Protein AF-A0A9W9YKP3-F1 (afdb_monomer)

Radius of gyration: 29.65 Å; Cα contacts (8 Å, |Δi|>4): 161; chains: 1; bounding box: 87×52×83 Å

pLDDT: mean 79.2, std 21.28, range [29.2, 98.12]

Mean predicted aligned error: 11.83 Å

Secondary structure (DSSP, 8-state):
---------------TTSSSS-HHHHS-HHHHHHHHHHHHHHHHHHHHHHHT--BHHHHHHHHHTHHHHHHHHHHH---TTHHHHHHHHHHHHHHHHHHHHHHHHHHHHHHHHHTTSTTEE-HHHHHHHHS--TTSBHHHHEEEEEETTEEEEEE-TT---HHHHHHHHHHHHHTT-HHHHHHHHHHHHHHHHHHHTT-S-PEEHHHHHHHHHHHHHHHHHHHHHT--

Solvent-accessible surface area (backbone atoms only — not comparable to full-atom values): 13266 Å² total; per-residue (Å²): 139,87,79,83,86,85,85,77,84,78,81,82,75,82,73,84,81,76,79,87,80,50,72,67,78,72,42,55,72,69,55,42,51,54,51,50,53,52,52,54,49,52,54,48,49,53,53,19,45,71,75,30,62,34,2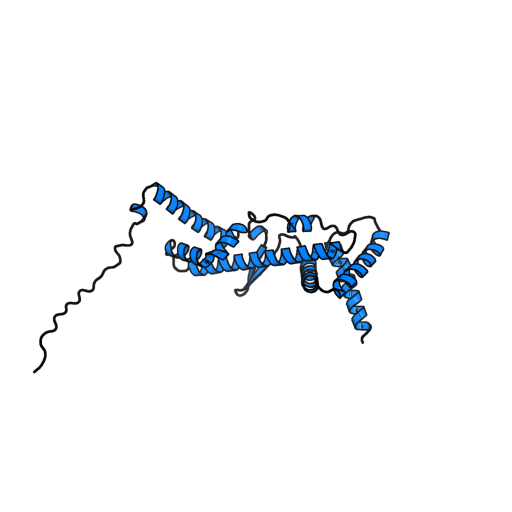9,44,47,57,49,52,54,46,63,78,38,38,71,60,55,49,53,54,48,49,72,74,46,82,59,86,69,52,62,66,50,50,53,51,35,52,52,48,52,50,52,32,53,51,48,42,53,54,51,46,53,26,51,53,45,39,54,58,58,48,70,65,28,85,60,63,48,49,66,68,61,54,50,61,66,69,51,85,50,53,82,38,35,41,53,69,39,28,46,70,50,75,56,96,91,40,78,51,63,45,65,51,63,85,70,68,52,72,66,48,50,53,50,36,48,56,49,43,79,43,64,84,39,64,68,52,52,51,52,47,34,55,51,45,44,50,55,47,52,65,53,49,76,74,47,99,68,63,40,50,54,69,53,50,46,50,55,50,49,53,51,46,54,53,49,52,54,48,55,56,63,75,76,109

Organism: NCBI:txid174260

Foldseek 3Di:
DDDDDDDDPPPPPPPPPPPPPDPLVVDDPVRNVVVVVVLVVLVVVLVCLVVQQDALQNLVVCVVCVVVSLVVCCVSDVDPPSSVVSVLSSVLLVVLSVVLVVLLLLLVLVVVLCVLAPFAPCPLSVCLSPDDRRGPGSCLQWDWDQDPNDTDIDGPSNVDDPLRSVQSVVCSVCSPPPVVSVVSNVQRNVLVVVCVVVDDHRDYVVVVSVSVVVVVVVVVVVVVVVVD

Structure (mmCIF, N/CA/C/O backbone):
data_AF-A0A9W9YKP3-F1
#
_entry.id   AF-A0A9W9YKP3-F1
#
loop_
_atom_site.group_PDB
_atom_site.id
_atom_site.type_symbol
_atom_site.label_atom_id
_atom_site.label_alt_id
_atom_site.label_comp_id
_atom_site.label_asym_id
_atom_site.label_entity_id
_atom_site.label_seq_id
_atom_site.pdbx_PDB_ins_code
_atom_site.Cartn_x
_atom_site.Cartn_y
_atom_site.Cartn_z
_atom_site.occupancy
_atom_site.B_iso_or_equiv
_atom_site.auth_seq_id
_atom_site.auth_comp_id
_atom_site.auth_asym_id
_atom_site.auth_atom_id
_atom_site.pdbx_PDB_model_num
ATOM 1 N N . MET A 1 1 ? 62.000 -39.945 -37.673 1.00 34.50 1 MET A N 1
ATOM 2 C CA . MET A 1 1 ? 61.911 -38.547 -38.143 1.00 34.50 1 MET A CA 1
ATOM 3 C C . MET A 1 1 ? 60.457 -38.254 -38.467 1.00 34.50 1 MET A C 1
ATOM 5 O O . MET A 1 1 ? 59.933 -38.943 -39.335 1.00 34.50 1 MET A O 1
ATOM 9 N N . PRO A 1 2 ? 59.781 -37.369 -37.718 1.00 34.84 2 PRO A N 1
ATOM 10 C CA . PRO A 1 2 ? 58.336 -37.208 -37.827 1.00 34.84 2 PRO A CA 1
ATOM 11 C C . PRO A 1 2 ? 57.904 -35.808 -38.321 1.00 34.84 2 PRO A C 1
ATOM 13 O O . PRO A 1 2 ? 58.664 -34.848 -38.240 1.00 34.84 2 PRO A O 1
ATOM 16 N N . LEU A 1 3 ? 56.629 -35.754 -38.727 1.00 32.81 3 LEU A N 1
ATOM 17 C CA . LEU A 1 3 ? 55.707 -34.611 -38.855 1.00 32.81 3 LEU A CA 1
ATOM 18 C C . LEU A 1 3 ? 55.738 -33.769 -40.147 1.00 32.81 3 LEU A C 1
ATOM 20 O O . LEU A 1 3 ? 56.535 -32.856 -40.332 1.00 32.81 3 LEU A O 1
ATOM 24 N N . HIS A 1 4 ? 54.752 -34.075 -41.001 1.00 39.97 4 HIS A N 1
ATOM 25 C CA . HIS A 1 4 ? 54.133 -33.160 -41.960 1.00 39.97 4 HIS A CA 1
ATOM 26 C C . HIS A 1 4 ? 53.664 -31.870 -41.274 1.00 39.97 4 HIS A C 1
ATOM 28 O O . HIS A 1 4 ? 53.170 -31.897 -40.146 1.00 39.97 4 HIS A O 1
ATOM 34 N N . GLY A 1 5 ? 53.842 -30.759 -41.989 1.00 33.41 5 GLY A N 1
ATOM 35 C CA . GLY A 1 5 ? 53.626 -29.398 -41.521 1.00 33.41 5 GLY A CA 1
ATOM 36 C C . GLY A 1 5 ? 52.191 -29.108 -41.093 1.00 33.41 5 GLY A C 1
ATOM 37 O O . GLY A 1 5 ? 51.238 -29.324 -41.840 1.00 33.41 5 GLY A O 1
ATOM 38 N N . ASN A 1 6 ? 52.082 -28.561 -39.887 1.00 34.88 6 ASN A N 1
ATOM 39 C CA . ASN A 1 6 ? 50.951 -27.762 -39.452 1.00 34.88 6 ASN A CA 1
ATOM 40 C C . ASN A 1 6 ? 51.168 -26.342 -39.977 1.00 34.88 6 ASN A C 1
ATOM 42 O O . ASN A 1 6 ? 52.095 -25.676 -39.525 1.00 34.88 6 ASN A O 1
ATOM 46 N N . ASP A 1 7 ? 50.305 -25.883 -40.877 1.00 35.53 7 ASP A N 1
ATOM 47 C CA . ASP A 1 7 ? 50.190 -24.467 -41.229 1.00 35.53 7 ASP A CA 1
ATOM 48 C C . ASP A 1 7 ? 48.719 -24.066 -41.053 1.00 35.53 7 ASP A C 1
ATOM 50 O O . ASP A 1 7 ? 47.928 -23.981 -41.988 1.00 35.53 7 ASP A O 1
ATOM 54 N N . TRP A 1 8 ? 48.323 -23.934 -39.786 1.00 30.64 8 TRP A N 1
ATOM 55 C CA . TRP A 1 8 ? 47.074 -23.293 -39.385 1.00 30.64 8 TRP A CA 1
ATOM 56 C C . TRP A 1 8 ? 47.430 -21.918 -38.828 1.00 30.64 8 TRP A C 1
ATOM 58 O O . TRP A 1 8 ? 47.588 -21.742 -37.619 1.00 30.64 8 TRP A O 1
ATOM 68 N N . CYS A 1 9 ? 47.550 -20.928 -39.711 1.00 31.78 9 CYS A N 1
ATOM 69 C CA . CYS A 1 9 ? 47.426 -19.530 -39.316 1.00 31.78 9 CYS A CA 1
ATOM 70 C C . CYS A 1 9 ? 45.981 -19.296 -38.856 1.00 31.78 9 CYS A C 1
ATOM 72 O O . CYS A 1 9 ? 45.091 -19.008 -39.653 1.00 31.78 9 CYS A O 1
ATOM 74 N N . MET A 1 10 ? 45.742 -19.456 -37.554 1.00 31.83 10 MET A N 1
ATOM 75 C CA . MET A 1 10 ? 44.556 -18.922 -36.896 1.00 31.83 10 MET A CA 1
ATOM 76 C C . MET A 1 10 ? 44.669 -17.401 -36.845 1.00 31.83 10 MET A C 1
ATOM 78 O O . MET A 1 10 ? 45.191 -16.839 -35.886 1.00 31.83 10 MET A O 1
ATOM 82 N N . ASP A 1 11 ? 44.149 -16.733 -37.870 1.00 34.69 11 ASP A N 1
ATOM 83 C CA . ASP A 1 11 ? 43.773 -15.326 -37.769 1.00 34.69 11 ASP A CA 1
ATOM 84 C C . ASP A 1 11 ? 42.347 -15.236 -37.203 1.00 34.69 11 ASP A C 1
ATOM 86 O O . ASP A 1 11 ? 41.388 -14.884 -37.881 1.00 34.69 11 ASP A O 1
ATOM 90 N N . ASN A 1 12 ? 42.190 -15.616 -35.931 1.00 36.50 12 ASN A N 1
ATOM 91 C CA . ASN A 1 12 ? 40.971 -15.345 -35.172 1.00 36.50 12 ASN A CA 1
ATOM 92 C C . ASN A 1 12 ? 41.105 -13.976 -34.510 1.00 36.50 12 ASN A C 1
ATOM 94 O O . ASN A 1 12 ? 41.294 -13.845 -33.300 1.00 36.50 12 ASN A O 1
ATOM 98 N N . ARG A 1 13 ? 40.988 -12.935 -35.333 1.00 36.47 13 ARG A N 1
ATOM 99 C CA . ARG A 1 13 ? 40.646 -11.590 -34.876 1.00 36.47 13 ARG A CA 1
ATOM 100 C C . ARG A 1 13 ? 39.239 -11.250 -35.359 1.00 36.47 13 ARG A C 1
ATOM 102 O O . ARG A 1 13 ? 39.021 -10.287 -36.088 1.00 36.47 13 ARG A O 1
ATOM 109 N N . GLU A 1 14 ? 38.264 -12.050 -34.927 1.00 36.62 14 GLU A N 1
ATOM 110 C CA . GLU A 1 14 ? 36.853 -11.677 -35.019 1.00 36.62 14 GLU A CA 1
ATOM 111 C C . GLU A 1 14 ? 36.581 -10.526 -34.052 1.00 36.62 14 GLU A C 1
ATOM 113 O O . GLU A 1 14 ? 36.281 -10.666 -32.867 1.00 36.62 14 GLU A O 1
ATOM 118 N N . ASN A 1 15 ? 36.748 -9.332 -34.601 1.00 35.03 15 ASN A N 1
ATOM 119 C CA . ASN A 1 15 ? 36.407 -8.068 -33.996 1.00 35.03 15 ASN A CA 1
ATOM 120 C C . ASN A 1 15 ? 34.870 -7.933 -33.993 1.00 35.03 15 ASN A C 1
ATOM 122 O O . ASN A 1 15 ? 34.287 -7.250 -34.833 1.00 35.03 15 ASN A O 1
ATOM 126 N N . HIS A 1 16 ? 34.181 -8.592 -33.059 1.00 35.41 16 HIS A N 1
ATOM 127 C CA . HIS A 1 16 ? 32.726 -8.467 -32.867 1.00 35.41 16 HIS A CA 1
ATOM 128 C C . HIS A 1 16 ? 32.305 -7.157 -32.174 1.00 35.41 16 HIS A C 1
ATOM 130 O O . HIS A 1 16 ? 31.285 -7.111 -31.496 1.00 35.41 16 HIS A O 1
ATOM 136 N N . ASN A 1 17 ? 33.058 -6.068 -32.349 1.00 41.31 17 ASN A N 1
ATOM 137 C CA . ASN A 1 17 ? 32.770 -4.782 -31.705 1.00 41.31 17 ASN A CA 1
ATOM 138 C C . ASN A 1 17 ? 32.248 -3.703 -32.677 1.00 41.31 17 ASN A C 1
ATOM 140 O O . ASN A 1 17 ? 32.219 -2.525 -32.338 1.00 41.31 17 ASN A O 1
ATOM 144 N N . GLY A 1 18 ? 31.851 -4.088 -33.899 1.00 36.91 18 GLY A N 1
ATOM 145 C CA . GLY A 1 18 ? 31.464 -3.154 -34.970 1.00 36.91 18 GLY A CA 1
ATOM 146 C C . GLY A 1 18 ? 29.996 -3.187 -35.415 1.00 36.91 18 GLY A C 1
ATOM 147 O O . GLY A 1 18 ? 29.648 -2.486 -36.358 1.00 36.91 18 GLY A O 1
ATOM 148 N N . ARG A 1 19 ? 29.129 -4.006 -34.798 1.00 41.44 19 ARG A N 1
ATOM 149 C CA . ARG A 1 19 ? 27.738 -4.208 -35.270 1.00 41.44 19 ARG A CA 1
ATOM 150 C C . ARG A 1 19 ? 26.650 -3.680 -34.336 1.00 41.44 19 ARG A C 1
ATOM 152 O O . ARG A 1 19 ? 25.483 -3.694 -34.705 1.00 41.44 19 ARG A O 1
ATOM 159 N N . GLU A 1 20 ? 27.026 -3.189 -33.158 1.00 44.50 20 GLU A N 1
ATOM 160 C CA . GLU A 1 20 ? 26.088 -2.653 -32.162 1.00 44.50 20 GLU A CA 1
ATOM 161 C C . GLU A 1 20 ? 25.891 -1.126 -32.284 1.00 44.50 20 GLU A C 1
ATOM 163 O O . GLU A 1 20 ? 25.245 -0.499 -31.445 1.00 44.50 20 GLU A O 1
ATOM 168 N N . SER A 1 21 ? 26.437 -0.505 -33.336 1.00 48.12 21 SER A N 1
ATOM 169 C CA . SER A 1 21 ? 26.235 0.912 -33.637 1.00 48.12 21 SER A CA 1
ATOM 170 C C . SER A 1 21 ? 25.074 1.118 -34.611 1.00 48.12 21 SER A C 1
ATOM 172 O O . SER A 1 21 ? 25.203 0.910 -35.815 1.00 48.12 21 SER A O 1
ATOM 174 N N . ASP A 1 22 ? 23.987 1.643 -34.037 1.00 60.03 22 ASP A N 1
ATOM 175 C CA . ASP A 1 22 ? 22.960 2.486 -34.660 1.00 60.03 22 ASP A CA 1
ATOM 176 C C . ASP A 1 22 ? 21.668 1.866 -35.222 1.00 60.03 22 ASP A C 1
ATOM 178 O O . ASP A 1 22 ? 21.110 2.339 -36.212 1.00 60.03 22 ASP A O 1
ATOM 182 N N . PHE A 1 23 ? 21.059 0.923 -34.493 1.00 57.59 23 PHE A N 1
ATOM 183 C CA . PHE A 1 23 ? 19.634 0.600 -34.702 1.00 57.59 23 PHE A CA 1
ATOM 184 C C . PHE A 1 23 ? 18.727 1.845 -34.654 1.00 57.59 23 PHE A C 1
ATOM 186 O O . PHE A 1 23 ? 17.715 1.890 -35.348 1.00 57.59 23 PHE A O 1
ATOM 193 N N . ARG A 1 24 ? 19.114 2.895 -33.910 1.00 60.03 24 ARG A N 1
ATOM 194 C CA . ARG A 1 24 ? 18.413 4.191 -33.911 1.00 60.03 24 ARG A CA 1
ATOM 195 C C . ARG A 1 24 ? 18.369 4.817 -35.305 1.00 60.03 24 ARG A C 1
ATOM 197 O O . ARG A 1 24 ? 17.307 5.270 -35.713 1.00 60.03 24 ARG A O 1
ATOM 204 N N . LYS A 1 25 ? 19.471 4.788 -36.062 1.00 66.88 25 LYS A N 1
ATOM 205 C CA . LYS A 1 25 ? 19.531 5.318 -37.439 1.00 66.88 25 LYS A CA 1
ATOM 206 C C . LYS A 1 25 ? 18.815 4.441 -38.470 1.00 66.88 25 LYS A C 1
ATOM 208 O O . LYS A 1 25 ? 18.555 4.918 -39.568 1.00 66.88 25 LYS A O 1
ATOM 213 N N . MET A 1 26 ? 18.489 3.190 -38.135 1.00 74.88 26 MET A N 1
ATOM 214 C CA . MET A 1 26 ? 17.715 2.291 -39.003 1.00 74.88 26 MET A CA 1
ATOM 215 C C . MET A 1 26 ? 16.194 2.450 -38.850 1.00 74.88 26 MET A C 1
ATOM 217 O O . MET A 1 26 ? 15.443 1.992 -39.710 1.00 74.88 26 MET A O 1
ATOM 221 N N . LEU A 1 27 ? 15.727 3.081 -37.768 1.00 82.31 27 LEU A N 1
ATOM 222 C CA . LEU A 1 27 ? 14.306 3.343 -37.545 1.00 82.31 27 LEU A CA 1
ATOM 223 C C . LEU A 1 27 ? 13.836 4.558 -38.353 1.00 82.31 27 LEU A C 1
ATOM 225 O O . LEU A 1 27 ? 14.550 5.552 -38.477 1.00 82.31 27 LEU A O 1
ATOM 229 N N . LYS A 1 28 ? 12.595 4.492 -38.851 1.00 91.25 28 LYS A N 1
ATOM 230 C CA . LYS A 1 28 ? 11.886 5.668 -39.380 1.00 91.25 28 LYS A CA 1
ATOM 231 C C . LYS A 1 28 ? 11.703 6.721 -38.270 1.00 91.25 28 LYS A C 1
ATOM 233 O O . LYS A 1 28 ? 11.688 6.328 -37.099 1.00 91.25 28 LYS A O 1
ATOM 238 N N . PRO A 1 29 ? 11.528 8.014 -38.604 1.00 89.62 29 PRO A N 1
ATOM 239 C CA . PRO A 1 29 ? 11.384 9.085 -37.614 1.00 89.62 29 PRO A CA 1
ATOM 240 C C . PRO A 1 29 ? 10.352 8.791 -36.518 1.00 89.62 29 PRO A C 1
ATOM 242 O O . PRO A 1 29 ? 10.644 8.968 -35.340 1.00 89.62 29 PRO A O 1
ATOM 245 N N . GLU A 1 30 ? 9.196 8.228 -36.876 1.00 89.88 30 GLU A N 1
ATOM 246 C CA . GLU A 1 30 ? 8.149 7.872 -35.911 1.00 89.88 30 GLU A CA 1
ATOM 247 C C . GLU A 1 30 ? 8.638 6.789 -34.935 1.00 89.88 30 GLU A C 1
ATOM 249 O O . GLU A 1 30 ? 8.408 6.853 -33.730 1.00 89.88 30 GLU A O 1
ATOM 254 N N . GLY A 1 31 ? 9.378 5.797 -35.438 1.00 88.50 31 GLY A N 1
ATOM 255 C CA . GLY A 1 31 ? 9.976 4.746 -34.613 1.00 88.50 31 GLY A CA 1
ATOM 256 C C . GLY A 1 31 ? 11.044 5.278 -33.654 1.00 88.50 31 GLY A C 1
ATOM 257 O O . GLY A 1 31 ? 11.167 4.782 -32.534 1.00 88.50 31 GLY A O 1
ATOM 258 N N . GLN A 1 32 ? 11.796 6.301 -34.064 1.00 88.62 32 GLN A N 1
ATOM 259 C CA . GLN A 1 32 ? 12.756 6.980 -33.192 1.00 88.62 32 GLN A CA 1
ATOM 260 C C . GLN A 1 32 ? 12.050 7.753 -32.074 1.00 88.62 32 GLN A C 1
ATOM 262 O O . GLN A 1 32 ? 12.501 7.702 -30.930 1.00 88.62 32 GLN A O 1
ATOM 267 N N . GLU A 1 33 ? 10.935 8.419 -32.383 1.00 92.00 33 GLU A N 1
ATOM 268 C CA . GLU A 1 33 ? 10.117 9.131 -31.399 1.00 92.00 33 GLU A CA 1
ATOM 269 C C . GLU A 1 33 ? 9.545 8.170 -30.348 1.00 92.00 33 GLU A C 1
ATOM 271 O O . GLU A 1 33 ? 9.731 8.386 -29.149 1.00 92.00 33 GLU A O 1
ATOM 276 N N . PHE A 1 34 ? 8.954 7.046 -30.771 1.00 90.81 34 PHE A N 1
ATOM 277 C CA . PHE A 1 34 ? 8.468 6.021 -29.840 1.00 90.81 34 PHE A CA 1
ATOM 278 C C . PHE A 1 34 ? 9.578 5.461 -28.946 1.00 90.81 34 PHE A C 1
ATOM 280 O O . PHE A 1 34 ? 9.376 5.288 -27.742 1.00 90.81 34 PHE A O 1
ATOM 287 N N . LEU A 1 35 ? 10.761 5.196 -29.510 1.00 89.62 35 LEU A N 1
ATOM 288 C CA . LEU A 1 35 ? 11.907 4.721 -28.738 1.00 89.62 35 LEU A CA 1
ATOM 289 C C . LEU A 1 35 ? 12.367 5.766 -27.712 1.00 89.62 35 LEU A C 1
ATOM 291 O O . LEU A 1 35 ? 12.670 5.414 -26.573 1.00 89.62 35 LEU A O 1
ATOM 295 N N . MET A 1 36 ? 12.398 7.044 -28.094 1.00 91.06 36 MET A N 1
ATOM 296 C CA . MET A 1 36 ? 12.754 8.140 -27.194 1.00 91.06 36 MET A CA 1
ATOM 297 C C . MET A 1 36 ? 11.755 8.255 -26.039 1.00 91.06 36 MET A C 1
ATOM 299 O O . MET A 1 36 ? 12.169 8.298 -24.882 1.00 91.06 36 MET A O 1
ATOM 303 N N . LEU A 1 37 ? 10.452 8.206 -26.333 1.00 93.25 37 LEU A N 1
ATOM 304 C CA . LEU A 1 37 ? 9.396 8.210 -25.319 1.00 93.25 37 LEU A CA 1
ATOM 305 C C . LEU A 1 37 ? 9.518 7.021 -24.359 1.00 93.25 37 LEU A C 1
ATOM 307 O O . LEU A 1 37 ? 9.372 7.193 -23.147 1.00 93.25 37 LEU A O 1
ATOM 311 N N . ALA A 1 38 ? 9.821 5.827 -24.872 1.00 90.81 38 ALA A N 1
ATOM 312 C CA . ALA A 1 38 ? 10.020 4.637 -24.049 1.00 90.81 38 ALA A CA 1
ATOM 313 C C . ALA A 1 38 ? 11.223 4.787 -23.102 1.00 90.81 38 ALA A C 1
ATOM 315 O O . ALA A 1 38 ? 11.102 4.502 -21.909 1.00 90.81 38 ALA A O 1
ATOM 316 N N . ILE A 1 39 ? 12.358 5.288 -23.606 1.00 90.06 39 ILE A N 1
ATOM 317 C CA . ILE A 1 39 ? 13.559 5.549 -22.797 1.00 90.06 39 ILE A CA 1
ATOM 318 C C . ILE A 1 39 ? 13.252 6.581 -21.707 1.00 90.06 39 ILE A C 1
ATOM 320 O O . ILE A 1 39 ? 13.460 6.300 -20.527 1.00 90.06 39 ILE A O 1
ATOM 324 N N . SER A 1 40 ? 12.678 7.732 -22.068 1.00 92.44 40 SER A N 1
ATOM 325 C CA . SER A 1 40 ? 12.341 8.782 -21.099 1.00 92.44 40 SER A CA 1
ATOM 326 C C . SER A 1 40 ? 11.320 8.317 -20.056 1.00 92.44 40 SER A C 1
ATOM 328 O O . SER A 1 40 ? 11.388 8.734 -18.899 1.00 92.44 40 SER A O 1
ATOM 330 N N . SER A 1 41 ? 10.400 7.421 -20.428 1.00 93.12 41 SER A N 1
ATOM 331 C CA . SER A 1 41 ? 9.442 6.814 -19.495 1.00 93.12 41 SER A CA 1
ATOM 332 C C . SER A 1 41 ? 10.128 5.896 -18.482 1.00 93.12 41 SER A C 1
ATOM 334 O O . SER A 1 41 ? 9.794 5.930 -17.297 1.00 93.12 41 SER A O 1
ATOM 336 N N . LEU A 1 42 ? 11.117 5.106 -18.911 1.00 91.75 42 LEU A N 1
ATOM 337 C CA . LEU A 1 42 ? 11.904 4.250 -18.018 1.00 91.75 42 LEU A CA 1
ATOM 338 C C . LEU A 1 42 ? 12.778 5.072 -17.062 1.00 91.75 42 LEU A C 1
ATOM 340 O O . LEU A 1 42 ? 12.817 4.784 -15.867 1.00 91.75 42 LEU A O 1
ATOM 344 N N . GLU A 1 43 ? 13.412 6.136 -17.552 1.00 91.69 43 GLU A N 1
ATOM 345 C CA . GLU A 1 43 ? 14.182 7.075 -16.723 1.00 91.69 43 GLU A CA 1
ATOM 346 C C . GLU A 1 43 ? 13.288 7.835 -15.730 1.00 91.69 43 GLU A C 1
ATOM 348 O O . GLU A 1 43 ? 13.676 8.108 -14.592 1.00 91.69 43 GLU A O 1
ATOM 353 N N . ALA A 1 44 ? 12.067 8.199 -16.131 1.00 94.25 44 ALA A N 1
ATOM 354 C CA . ALA A 1 44 ? 11.084 8.783 -15.222 1.00 94.25 44 ALA A CA 1
ATOM 355 C C . ALA A 1 44 ? 10.655 7.781 -14.140 1.00 94.25 44 ALA A C 1
ATOM 357 O O . ALA A 1 44 ? 10.579 8.150 -12.965 1.00 94.25 44 ALA A O 1
ATOM 358 N N . ALA A 1 45 ? 10.443 6.514 -14.509 1.00 94.69 45 ALA A N 1
ATOM 359 C CA . ALA A 1 45 ? 10.123 5.451 -13.564 1.00 94.69 45 ALA A CA 1
ATOM 360 C C . ALA A 1 45 ? 11.254 5.247 -12.541 1.00 94.69 45 ALA A C 1
ATOM 362 O O . ALA A 1 45 ? 10.979 5.250 -11.341 1.00 94.69 45 ALA A O 1
ATOM 363 N N . GLU A 1 46 ? 12.516 5.173 -12.975 1.00 94.12 46 GLU A N 1
ATOM 364 C CA . GLU A 1 46 ? 13.684 5.119 -12.081 1.00 94.12 46 GLU A CA 1
ATOM 365 C C . GLU A 1 46 ? 13.698 6.297 -11.097 1.00 94.12 46 GLU A C 1
ATOM 367 O O . GLU A 1 46 ? 13.767 6.097 -9.880 1.00 94.12 46 GLU A O 1
ATOM 372 N N . ARG A 1 47 ? 13.574 7.533 -11.601 1.00 95.25 47 ARG A N 1
ATOM 373 C CA . ARG A 1 47 ? 13.547 8.734 -10.751 1.00 95.25 47 ARG A CA 1
ATOM 374 C C . ARG A 1 47 ? 12.410 8.685 -9.731 1.00 95.25 47 ARG A C 1
ATOM 376 O O . ARG A 1 47 ? 12.627 9.039 -8.572 1.00 95.25 47 ARG A O 1
ATOM 383 N N . SER A 1 48 ? 11.234 8.211 -10.144 1.00 97.31 48 SER A N 1
ATOM 384 C CA . SER A 1 48 ? 10.054 8.081 -9.281 1.00 97.31 48 SER A CA 1
ATOM 385 C C . SER A 1 48 ? 10.200 6.990 -8.208 1.00 97.31 48 SER A C 1
ATOM 387 O O . SER A 1 48 ? 9.717 7.143 -7.085 1.00 97.31 48 SER A O 1
ATOM 389 N N . LEU A 1 49 ? 10.909 5.896 -8.515 1.00 96.62 49 LEU A N 1
ATOM 390 C CA . LEU A 1 49 ? 11.261 4.862 -7.539 1.00 96.62 49 LEU A CA 1
ATOM 391 C C . LEU A 1 49 ? 12.236 5.413 -6.497 1.00 96.62 49 LEU A C 1
ATOM 393 O O . LEU A 1 49 ? 12.079 5.151 -5.302 1.00 96.62 49 LEU A O 1
ATOM 397 N N 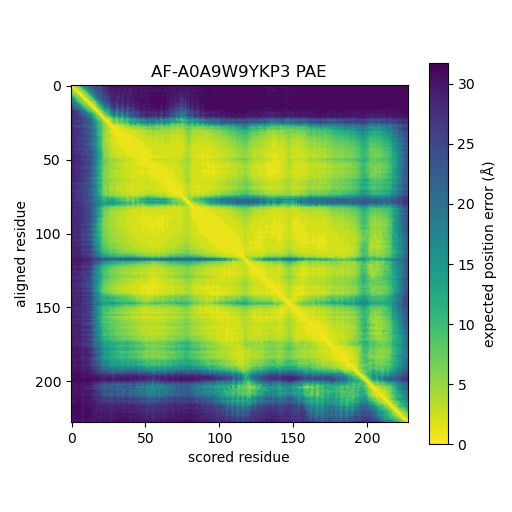. ASN A 1 50 ? 13.215 6.204 -6.941 1.00 94.56 50 ASN A N 1
ATOM 398 C CA . ASN A 1 50 ? 14.224 6.797 -6.073 1.00 94.56 50 ASN A CA 1
ATOM 399 C C . ASN A 1 50 ? 13.606 7.758 -5.044 1.00 94.56 50 ASN A C 1
ATOM 401 O O . ASN A 1 50 ? 13.781 7.588 -3.838 1.00 94.56 50 ASN A O 1
ATOM 405 N N . ASN A 1 51 ? 12.817 8.731 -5.503 1.00 94.56 51 ASN A N 1
ATOM 406 C CA . ASN A 1 51 ? 12.233 9.765 -4.641 1.00 94.56 51 ASN A CA 1
ATOM 407 C C . ASN A 1 51 ? 10.876 9.371 -4.006 1.00 94.56 51 ASN A C 1
ATOM 409 O O . ASN A 1 51 ? 10.288 10.167 -3.273 1.00 94.56 51 ASN A O 1
ATOM 413 N N . GLY A 1 52 ? 10.358 8.172 -4.299 1.00 95.12 52 GLY A N 1
ATOM 414 C CA . GLY A 1 52 ? 9.075 7.677 -3.791 1.00 95.12 52 GLY A CA 1
ATOM 415 C C . GLY A 1 52 ? 7.835 8.316 -4.429 1.00 95.12 52 GLY A C 1
ATOM 416 O O . GLY A 1 52 ? 6.726 8.090 -3.944 1.00 95.12 52 GLY A O 1
ATOM 417 N N . THR A 1 53 ? 7.985 9.097 -5.506 1.00 97.50 53 THR A N 1
ATOM 418 C CA . THR A 1 53 ? 6.866 9.689 -6.261 1.00 97.50 53 THR A CA 1
ATOM 419 C C . THR A 1 53 ? 6.270 8.734 -7.288 1.00 97.50 53 THR A C 1
ATOM 421 O O . THR A 1 53 ? 5.537 9.173 -8.167 1.00 97.50 53 THR A O 1
ATOM 424 N N . ILE A 1 54 ? 6.605 7.447 -7.251 1.00 97.75 54 ILE A N 1
ATOM 425 C CA . ILE A 1 54 ? 5.921 6.469 -8.089 1.00 97.75 54 ILE A CA 1
ATOM 426 C C . ILE A 1 54 ? 4.465 6.325 -7.632 1.00 97.75 54 ILE A C 1
ATOM 428 O O . ILE A 1 54 ? 4.185 6.250 -6.433 1.00 97.75 54 ILE A O 1
ATOM 432 N N . GLU A 1 55 ? 3.539 6.290 -8.585 1.00 98.00 55 GLU A N 1
ATOM 433 C CA . GLU A 1 55 ? 2.128 6.030 -8.307 1.00 98.00 55 GLU A CA 1
ATOM 434 C C . GLU A 1 55 ? 1.911 4.581 -7.854 1.00 98.00 55 GLU A C 1
ATOM 436 O O . GLU A 1 55 ? 2.570 3.652 -8.331 1.00 98.00 55 GLU A O 1
ATOM 441 N N . TYR A 1 56 ? 0.933 4.371 -6.974 1.00 97.62 56 TYR A N 1
ATOM 442 C CA . TYR A 1 56 ? 0.547 3.054 -6.468 1.00 97.62 56 TYR A CA 1
ATOM 443 C C . TYR A 1 56 ? 0.304 2.035 -7.591 1.00 97.62 56 TYR A C 1
ATOM 445 O O . TYR A 1 56 ? 0.818 0.915 -7.540 1.00 97.62 56 TYR A O 1
ATOM 453 N N . GLN A 1 57 ? -0.467 2.416 -8.615 1.00 97.38 57 GLN A N 1
ATOM 454 C CA . GLN A 1 57 ? -0.802 1.518 -9.719 1.00 97.38 57 GLN A CA 1
ATOM 455 C C . GLN A 1 57 ? 0.422 1.197 -10.580 1.00 97.38 57 GLN A C 1
ATOM 457 O O . GLN A 1 57 ? 0.610 0.048 -10.986 1.00 97.38 57 GLN A O 1
ATOM 462 N N . MET A 1 58 ? 1.275 2.193 -10.821 1.00 97.06 58 MET A N 1
ATOM 463 C CA . MET A 1 58 ? 2.502 2.003 -11.588 1.00 97.06 58 MET A CA 1
ATOM 464 C C . MET A 1 58 ? 3.470 1.070 -10.855 1.00 97.06 58 MET A C 1
ATOM 466 O O . MET A 1 58 ? 4.052 0.177 -11.467 1.00 97.06 58 MET A O 1
ATOM 470 N N . LEU A 1 59 ? 3.590 1.197 -9.530 1.00 97.94 59 LEU A N 1
ATOM 471 C CA . LEU A 1 59 ? 4.422 0.297 -8.737 1.00 97.94 59 LEU A CA 1
ATOM 472 C C . LEU A 1 59 ? 3.922 -1.155 -8.779 1.00 97.94 59 LEU A C 1
ATOM 474 O O . LEU A 1 59 ? 4.740 -2.071 -8.833 1.00 97.94 59 LEU A O 1
ATOM 478 N N . ILE A 1 60 ? 2.603 -1.385 -8.782 1.00 97.69 60 ILE A N 1
ATOM 479 C CA . ILE A 1 60 ? 2.043 -2.733 -8.975 1.00 97.69 60 ILE A CA 1
ATOM 480 C C . ILE A 1 60 ? 2.494 -3.305 -10.321 1.00 97.69 60 ILE A C 1
ATOM 482 O O . ILE A 1 60 ? 3.004 -4.423 -10.359 1.00 97.69 60 ILE A O 1
ATOM 486 N N . LEU A 1 61 ? 2.369 -2.528 -11.400 1.00 96.75 61 LEU A N 1
ATOM 487 C CA . LEU A 1 61 ? 2.782 -2.958 -12.735 1.00 96.75 61 LEU A CA 1
ATOM 488 C C . LEU A 1 61 ? 4.281 -3.291 -12.791 1.00 96.75 61 LEU A C 1
ATOM 490 O O . LEU A 1 61 ? 4.656 -4.333 -13.327 1.00 96.75 61 LEU A O 1
ATOM 494 N N . LEU A 1 62 ? 5.133 -2.434 -12.216 1.00 96.50 62 LEU A N 1
ATOM 495 C CA . LEU A 1 62 ? 6.581 -2.658 -12.183 1.00 96.50 62 LEU A CA 1
ATOM 496 C C . LEU A 1 62 ? 6.969 -3.863 -11.328 1.00 96.50 62 LEU A C 1
ATOM 498 O O . LEU A 1 62 ? 7.870 -4.602 -11.706 1.00 96.50 62 LEU A O 1
ATOM 502 N N . ARG A 1 63 ? 6.296 -4.092 -10.198 1.00 97.00 63 ARG A N 1
ATOM 503 C CA . ARG A 1 63 ? 6.496 -5.291 -9.374 1.00 97.00 63 ARG A CA 1
ATOM 504 C C . ARG A 1 63 ? 6.172 -6.553 -10.173 1.00 97.00 63 ARG A C 1
ATOM 506 O O . ARG A 1 63 ? 6.981 -7.479 -10.204 1.00 97.00 63 ARG A O 1
ATOM 513 N N . ASP A 1 64 ? 5.011 -6.566 -10.824 1.00 97.12 64 ASP A N 1
ATOM 514 C CA . ASP A 1 64 ? 4.492 -7.735 -11.542 1.00 97.12 64 ASP A CA 1
ATOM 515 C C . ASP A 1 64 ? 5.299 -8.040 -12.814 1.00 97.12 64 ASP A C 1
ATOM 517 O O . ASP A 1 64 ? 5.323 -9.177 -13.277 1.00 97.12 64 ASP A O 1
ATOM 521 N N . ARG A 1 65 ? 5.997 -7.038 -13.363 1.00 95.75 65 ARG A N 1
ATOM 522 C CA . ARG A 1 65 ? 6.884 -7.169 -14.531 1.00 95.75 65 ARG A CA 1
ATOM 523 C C . ARG A 1 65 ? 8.338 -6.819 -14.217 1.00 95.75 65 ARG A C 1
ATOM 525 O O . ARG A 1 65 ? 9.052 -6.316 -15.084 1.00 95.75 65 ARG A O 1
ATOM 532 N N . SER A 1 66 ? 8.773 -7.072 -12.986 1.00 95.25 66 SER A N 1
ATOM 533 C CA . SER A 1 66 ? 10.074 -6.613 -12.486 1.00 95.25 66 SER A CA 1
ATOM 534 C C . SER A 1 66 ? 11.251 -7.140 -13.304 1.00 95.25 66 SER A C 1
ATOM 536 O O . SER A 1 66 ? 12.144 -6.367 -13.637 1.00 95.25 66 SER A O 1
ATOM 538 N N . GLU A 1 67 ? 11.231 -8.412 -13.702 1.00 94.69 67 GLU A N 1
ATOM 539 C CA . GLU A 1 67 ? 12.284 -9.011 -14.533 1.00 94.69 67 GLU A CA 1
ATOM 540 C C . GLU A 1 67 ? 12.439 -8.288 -15.877 1.00 94.69 67 GLU A C 1
ATOM 542 O O . GLU A 1 67 ? 13.544 -7.900 -16.252 1.00 94.69 67 GLU A O 1
ATOM 547 N N . ILE A 1 68 ? 11.319 -8.033 -16.562 1.00 94.06 68 ILE A N 1
ATOM 548 C CA . ILE A 1 68 ? 11.297 -7.342 -17.857 1.00 94.06 68 ILE A CA 1
ATOM 549 C C . ILE A 1 68 ? 11.742 -5.887 -17.690 1.00 94.06 68 ILE A C 1
ATOM 551 O O . ILE A 1 68 ? 12.569 -5.403 -18.458 1.00 94.06 68 ILE A O 1
ATOM 555 N N . PHE A 1 69 ? 11.219 -5.190 -16.678 1.00 93.94 69 PHE A N 1
ATOM 556 C CA . PHE A 1 69 ? 11.587 -3.806 -16.385 1.00 93.94 69 PHE A CA 1
ATOM 557 C C . PHE A 1 69 ? 13.095 -3.656 -16.148 1.00 93.94 69 PHE A C 1
ATOM 559 O O . PHE A 1 69 ? 13.729 -2.777 -16.729 1.00 93.94 69 PHE A O 1
ATOM 566 N N . LEU A 1 70 ? 13.679 -4.542 -15.337 1.00 93.62 70 LEU A N 1
ATOM 567 C CA . LEU A 1 70 ? 15.102 -4.514 -15.013 1.00 93.62 70 LEU A CA 1
ATOM 568 C C . LEU A 1 70 ? 15.975 -4.863 -16.224 1.00 93.62 70 LEU A C 1
ATOM 570 O O . LEU A 1 70 ? 16.975 -4.186 -16.447 1.00 93.62 70 LEU A O 1
ATOM 574 N N . ALA A 1 71 ? 15.584 -5.860 -17.023 1.00 92.06 71 ALA A N 1
ATOM 575 C CA . ALA A 1 71 ? 16.306 -6.231 -18.240 1.00 92.06 71 ALA A CA 1
ATOM 576 C C . ALA A 1 71 ? 16.306 -5.096 -19.279 1.00 92.06 71 ALA A C 1
ATOM 578 O O . ALA A 1 71 ? 17.343 -4.791 -19.866 1.00 92.06 71 ALA A O 1
ATOM 579 N N . LEU A 1 72 ? 15.165 -4.425 -19.475 1.00 90.25 72 LEU A N 1
ATOM 580 C CA . LEU A 1 72 ? 15.072 -3.261 -20.364 1.00 90.25 72 LEU A CA 1
ATOM 581 C C . LEU A 1 72 ? 15.943 -2.104 -19.872 1.00 90.25 72 LEU A C 1
ATOM 583 O O . LEU A 1 72 ? 16.640 -1.470 -20.665 1.00 90.25 72 LEU A O 1
ATOM 587 N N . PHE A 1 73 ? 15.930 -1.842 -18.564 1.00 90.00 73 PHE A N 1
ATOM 588 C CA . PHE A 1 73 ? 16.756 -0.791 -17.983 1.00 90.00 73 PHE A CA 1
ATOM 589 C C . PHE A 1 73 ? 18.254 -1.089 -18.145 1.00 90.00 73 PHE A C 1
ATOM 591 O O . PHE A 1 73 ? 19.020 -0.182 -18.450 1.00 90.00 73 PHE A O 1
ATOM 598 N N . GLU A 1 74 ? 18.670 -2.351 -18.014 1.00 89.56 74 GLU A N 1
ATOM 599 C CA . GLU A 1 74 ? 20.064 -2.780 -18.211 1.00 89.56 74 GLU A CA 1
ATOM 600 C C . GLU A 1 74 ? 20.524 -2.614 -19.663 1.00 89.56 74 GLU A C 1
ATOM 602 O O . GLU A 1 74 ? 21.646 -2.180 -19.918 1.00 89.56 74 GLU A O 1
ATOM 607 N N . GLN A 1 75 ? 19.643 -2.892 -20.626 1.00 85.19 75 GLN A N 1
ATOM 608 C CA . GLN A 1 75 ? 19.943 -2.696 -22.046 1.00 85.19 75 GLN A CA 1
ATOM 609 C C . GLN A 1 75 ? 20.100 -1.218 -22.419 1.00 85.19 75 GLN A C 1
ATOM 611 O O . GLN A 1 75 ? 20.939 -0.871 -23.252 1.00 85.19 75 GLN A O 1
ATOM 616 N N . ILE A 1 76 ? 19.289 -0.344 -21.820 1.00 82.12 76 ILE A N 1
ATOM 617 C CA . ILE A 1 76 ? 19.308 1.096 -22.107 1.00 82.12 76 ILE A CA 1
ATOM 618 C C . ILE A 1 76 ? 20.439 1.793 -21.347 1.00 82.12 76 ILE A C 1
ATOM 620 O O . ILE A 1 76 ? 21.075 2.702 -21.883 1.00 82.12 76 ILE A O 1
ATOM 624 N N . ASN A 1 77 ? 20.710 1.363 -20.117 1.00 78.75 77 ASN A N 1
ATOM 625 C CA . ASN A 1 77 ? 21.647 2.011 -19.219 1.00 78.75 77 ASN A CA 1
ATOM 626 C C . ASN A 1 77 ? 22.887 1.137 -18.999 1.00 78.75 77 ASN A C 1
ATOM 628 O O . ASN A 1 77 ? 22.910 0.252 -18.147 1.00 78.75 77 ASN A O 1
ATOM 632 N N . LYS A 1 78 ? 23.951 1.418 -19.761 1.00 72.00 78 LYS A N 1
ATOM 633 C CA . LYS A 1 78 ? 25.221 0.670 -19.701 1.00 72.00 78 LYS A CA 1
ATOM 634 C C . LYS A 1 78 ? 26.090 1.027 -18.478 1.00 72.00 78 LYS A C 1
ATOM 636 O O . LYS A 1 78 ? 27.218 0.546 -18.360 1.00 72.00 78 LYS A O 1
ATOM 641 N N . GLU A 1 79 ? 25.611 1.882 -17.571 1.00 76.06 79 GLU A N 1
ATOM 642 C CA . GLU A 1 79 ? 26.357 2.275 -16.374 1.00 76.06 79 GLU A CA 1
ATOM 643 C C . GLU A 1 79 ? 26.400 1.155 -15.322 1.00 76.06 79 GLU A C 1
ATOM 645 O O . GLU A 1 79 ? 25.384 0.714 -14.773 1.00 76.06 79 GLU A O 1
ATOM 650 N N . LYS A 1 80 ? 27.620 0.724 -14.984 1.00 68.12 80 LYS A N 1
ATOM 651 C CA . LYS A 1 80 ? 27.859 -0.280 -13.942 1.00 68.12 80 LYS A CA 1
ATOM 652 C C . LYS A 1 80 ? 27.359 0.225 -12.583 1.00 68.12 80 LYS A C 1
ATOM 654 O O . LYS A 1 80 ? 27.699 1.322 -12.158 1.00 68.12 80 LYS A O 1
ATOM 659 N N . GLY A 1 81 ? 26.596 -0.610 -11.875 1.00 74.19 81 GLY A N 1
ATOM 660 C CA . GLY A 1 81 ? 26.126 -0.340 -10.508 1.00 74.19 81 GLY A CA 1
ATOM 661 C C . GLY A 1 81 ? 24.707 0.231 -10.397 1.00 74.19 81 GLY A C 1
ATOM 662 O O . GLY A 1 81 ? 24.118 0.138 -9.320 1.00 74.19 81 GLY A O 1
ATOM 663 N N . LYS A 1 82 ? 24.103 0.714 -11.493 1.00 84.62 82 LYS A N 1
ATOM 664 C CA . LYS A 1 82 ? 22.713 1.209 -11.471 1.00 84.62 82 LYS A CA 1
ATOM 665 C C . LYS A 1 82 ? 21.676 0.103 -11.273 1.00 84.62 82 LYS A C 1
ATOM 667 O O . LYS A 1 82 ? 20.717 0.295 -10.534 1.00 84.62 82 LYS A O 1
ATOM 672 N N . ILE A 1 83 ? 21.885 -1.082 -11.852 1.00 90.31 83 ILE A N 1
ATOM 673 C CA . ILE A 1 83 ? 20.929 -2.198 -11.741 1.00 90.31 83 ILE A CA 1
ATOM 674 C C . ILE A 1 83 ? 20.767 -2.721 -10.304 1.00 90.31 83 ILE A C 1
ATOM 676 O O . ILE A 1 83 ? 19.624 -2.845 -9.858 1.00 90.31 83 ILE A O 1
ATOM 680 N N . PRO A 1 84 ? 21.841 -3.007 -9.538 1.00 91.75 84 PRO A N 1
ATOM 681 C CA . PRO A 1 84 ? 21.702 -3.370 -8.127 1.00 91.75 84 PRO A CA 1
ATOM 682 C C . PRO A 1 84 ? 20.954 -2.315 -7.301 1.00 91.75 84 PRO A C 1
ATOM 684 O O . PRO A 1 84 ? 20.079 -2.669 -6.511 1.00 91.75 84 PRO A O 1
ATOM 687 N N . LEU A 1 85 ? 21.242 -1.028 -7.527 1.00 91.50 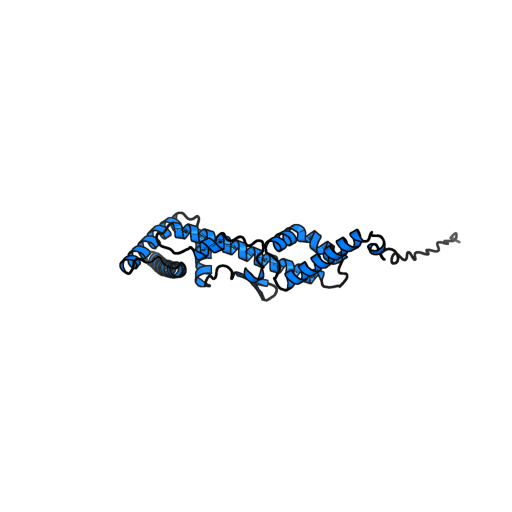85 LEU A N 1
ATOM 688 C CA . LEU A 1 85 ? 20.556 0.072 -6.847 1.00 91.50 85 LEU A CA 1
ATOM 689 C C . LEU A 1 85 ? 19.066 0.122 -7.211 1.00 91.50 85 LEU A C 1
ATOM 691 O O . LEU A 1 85 ? 18.217 0.202 -6.326 1.00 91.50 85 LEU A O 1
ATOM 695 N N . LEU A 1 86 ? 18.729 0.010 -8.497 1.00 93.50 86 LEU A N 1
ATOM 696 C CA . LEU A 1 86 ? 17.345 -0.003 -8.970 1.00 93.50 86 LEU A CA 1
ATOM 697 C C . LEU A 1 86 ? 16.556 -1.189 -8.399 1.00 93.50 86 LEU A C 1
ATOM 699 O O . LEU A 1 86 ? 15.414 -1.020 -7.972 1.00 93.50 86 LEU A O 1
ATOM 703 N N . LYS A 1 87 ? 17.174 -2.376 -8.322 1.00 94.56 87 LYS A N 1
ATOM 704 C CA . LYS A 1 87 ? 16.593 -3.555 -7.654 1.00 94.56 87 LYS A CA 1
ATOM 705 C C . LYS A 1 87 ? 16.287 -3.269 -6.185 1.00 94.56 87 LYS A C 1
ATOM 707 O O . LYS A 1 87 ? 15.200 -3.599 -5.712 1.00 94.56 87 LYS A O 1
ATOM 712 N N . GLN A 1 88 ? 17.219 -2.638 -5.470 1.00 93.81 88 GLN A N 1
ATOM 713 C CA . GLN A 1 88 ? 17.028 -2.264 -4.070 1.00 93.81 88 GLN A CA 1
ATOM 714 C C . GLN A 1 88 ? 15.887 -1.252 -3.903 1.00 93.81 88 GLN A C 1
ATOM 716 O O . GLN A 1 88 ? 15.032 -1.448 -3.038 1.00 93.81 88 GLN A O 1
ATOM 721 N N . LEU A 1 89 ? 15.840 -0.214 -4.744 1.00 95.19 89 LEU A N 1
ATOM 722 C CA . LEU A 1 89 ? 14.771 0.786 -4.736 1.00 95.19 89 LEU A CA 1
ATOM 723 C C . LEU A 1 89 ? 13.408 0.143 -5.011 1.00 95.19 89 LEU A C 1
ATOM 725 O O . LEU A 1 89 ? 12.472 0.347 -4.243 1.00 95.19 89 LEU A O 1
ATOM 729 N N . LEU A 1 90 ? 13.296 -0.687 -6.051 1.00 96.50 90 LEU A N 1
ATOM 730 C CA . LEU A 1 90 ? 12.055 -1.397 -6.364 1.00 96.50 90 LEU A CA 1
ATOM 731 C C . LEU A 1 90 ? 11.605 -2.279 -5.192 1.00 96.50 90 LEU A C 1
ATOM 733 O O . LEU A 1 90 ? 10.441 -2.232 -4.798 1.00 96.50 90 LEU A O 1
ATOM 737 N N . ASN A 1 91 ? 12.526 -3.031 -4.585 1.00 96.06 91 ASN A N 1
ATOM 738 C CA . ASN A 1 91 ? 12.224 -3.857 -3.419 1.00 96.06 91 ASN A CA 1
ATOM 739 C C . ASN A 1 91 ? 11.750 -3.019 -2.218 1.00 96.06 91 ASN A C 1
ATOM 741 O O . ASN A 1 91 ? 10.766 -3.374 -1.570 1.00 96.06 91 ASN A O 1
ATOM 745 N N . GLN A 1 92 ? 12.396 -1.882 -1.947 1.00 96.44 92 GLN A N 1
ATOM 746 C CA . GLN A 1 92 ? 11.974 -0.959 -0.893 1.00 96.44 92 GLN A CA 1
ATOM 747 C C . GLN A 1 92 ? 10.540 -0.471 -1.117 1.00 96.44 92 GLN A C 1
ATOM 749 O O . GLN A 1 92 ? 9.713 -0.566 -0.208 1.00 96.44 92 GLN A O 1
ATOM 754 N N . ARG A 1 93 ? 10.219 -0.026 -2.336 1.00 97.44 93 ARG A N 1
ATOM 755 C CA . ARG A 1 93 ? 8.868 0.429 -2.687 1.00 97.44 93 ARG A CA 1
ATOM 756 C C . ARG A 1 93 ? 7.846 -0.707 -2.578 1.00 97.44 93 ARG A C 1
ATOM 758 O O . ARG A 1 93 ? 6.746 -0.499 -2.072 1.00 97.44 93 ARG A O 1
ATOM 765 N N . CYS A 1 94 ? 8.208 -1.933 -2.951 1.00 97.19 94 CYS A N 1
ATOM 766 C CA . CYS A 1 94 ? 7.358 -3.113 -2.762 1.00 97.19 94 CYS A CA 1
ATOM 767 C C . CYS A 1 94 ? 7.068 -3.420 -1.282 1.00 97.19 94 CYS A C 1
ATOM 769 O O . CYS A 1 94 ? 5.938 -3.786 -0.949 1.00 97.19 94 CYS A O 1
ATOM 771 N N . ILE A 1 95 ? 8.049 -3.251 -0.388 1.00 97.88 95 ILE A N 1
ATOM 772 C CA . ILE A 1 95 ? 7.859 -3.413 1.063 1.00 97.88 95 ILE A CA 1
ATOM 773 C C . ILE A 1 95 ? 6.894 -2.351 1.605 1.00 97.88 95 ILE A C 1
ATOM 775 O O . ILE A 1 95 ? 5.982 -2.681 2.364 1.00 97.88 95 ILE A O 1
ATOM 779 N N . GLU A 1 96 ? 7.047 -1.093 1.187 1.00 98.06 96 GLU A N 1
ATOM 780 C CA . GLU A 1 96 ? 6.126 -0.007 1.545 1.00 98.06 96 GLU A CA 1
ATOM 781 C C . GLU A 1 96 ? 4.699 -0.292 1.061 1.00 98.06 96 GLU A C 1
ATOM 783 O O . GLU A 1 96 ? 3.748 -0.222 1.840 1.00 98.06 96 GLU A O 1
ATOM 788 N N . LEU A 1 97 ? 4.548 -0.704 -0.200 1.00 97.75 97 LEU A N 1
ATOM 789 C CA . LEU A 1 97 ? 3.266 -1.088 -0.788 1.00 97.75 97 LEU A CA 1
ATOM 790 C C . LEU A 1 97 ? 2.589 -2.222 -0.004 1.00 97.75 97 LEU A C 1
ATOM 792 O O . LEU A 1 97 ? 1.382 -2.178 0.244 1.00 97.75 97 LEU A O 1
ATOM 796 N N . ALA A 1 98 ? 3.354 -3.242 0.388 1.00 97.94 98 ALA A N 1
ATOM 797 C CA . ALA A 1 98 ? 2.848 -4.351 1.190 1.00 97.94 98 ALA A CA 1
ATOM 798 C C . ALA A 1 98 ? 2.415 -3.892 2.591 1.00 97.94 98 ALA A C 1
ATOM 800 O O . ALA A 1 98 ? 1.364 -4.315 3.078 1.00 97.94 98 ALA A O 1
ATOM 801 N N . ALA A 1 99 ? 3.184 -3.002 3.225 1.00 97.94 99 ALA A N 1
ATOM 802 C CA . ALA A 1 99 ? 2.841 -2.431 4.523 1.00 97.94 99 ALA A CA 1
ATOM 803 C C . ALA A 1 99 ? 1.541 -1.618 4.465 1.00 97.94 99 ALA A C 1
ATOM 805 O O . ALA A 1 99 ? 0.675 -1.808 5.319 1.00 97.94 99 ALA A O 1
ATOM 806 N N . PHE A 1 100 ? 1.365 -0.790 3.430 1.00 98.12 100 PHE A N 1
ATOM 807 C CA . PHE A 1 100 ? 0.129 -0.040 3.203 1.00 98.12 100 PHE A CA 1
ATOM 808 C C . PHE A 1 100 ? -1.089 -0.954 3.067 1.00 98.12 100 PHE A C 1
ATOM 810 O O . PHE A 1 100 ? -2.076 -0.769 3.779 1.00 98.12 100 PHE A O 1
ATOM 817 N N . LYS A 1 101 ? -1.013 -1.959 2.181 1.00 97.75 101 LYS A N 1
ATOM 818 C CA . LYS A 1 101 ? -2.102 -2.928 1.965 1.00 97.75 101 LYS A CA 1
ATOM 819 C C . LYS A 1 101 ? -2.483 -3.618 3.271 1.00 97.75 101 LYS A C 1
ATOM 821 O O . LYS A 1 101 ? -3.648 -3.622 3.653 1.00 97.75 101 LYS A O 1
ATOM 826 N N . LYS A 1 102 ? -1.479 -4.093 4.011 1.00 97.88 102 LYS A N 1
ATOM 827 C CA . LYS A 1 102 ? -1.684 -4.752 5.300 1.00 97.88 102 LYS A CA 1
ATOM 828 C C . LYS A 1 102 ? -2.325 -3.825 6.333 1.00 97.88 102 LYS A C 1
ATOM 830 O O . LYS A 1 102 ? -3.202 -4.269 7.062 1.00 97.88 102 LYS A O 1
ATOM 835 N N . GLU A 1 103 ? -1.900 -2.564 6.443 1.00 97.94 103 GLU A N 1
ATOM 836 C CA . GLU A 1 103 ? -2.536 -1.622 7.375 1.00 97.94 103 GLU A CA 1
ATOM 837 C C . GLU A 1 103 ? -3.979 -1.312 6.961 1.00 97.94 103 GLU A C 1
ATOM 839 O O . GLU A 1 103 ? -4.865 -1.342 7.812 1.00 97.94 103 GLU A O 1
ATOM 844 N N . ARG A 1 104 ? -4.246 -1.132 5.662 1.00 97.75 104 ARG A N 1
ATOM 845 C CA . ARG A 1 104 ? -5.603 -0.945 5.130 1.00 97.75 104 ARG A CA 1
ATOM 846 C C . ARG A 1 104 ? -6.531 -2.111 5.478 1.00 97.75 104 ARG A C 1
ATOM 848 O O . ARG A 1 104 ? -7.649 -1.871 5.932 1.00 97.75 104 ARG A O 1
ATOM 855 N N . ASP A 1 105 ? -6.069 -3.350 5.339 1.00 97.75 105 ASP A N 1
ATOM 856 C CA . ASP A 1 105 ? -6.860 -4.542 5.681 1.00 97.75 105 ASP A CA 1
ATOM 857 C C . ASP A 1 105 ? -7.166 -4.615 7.184 1.00 97.75 105 ASP A C 1
ATOM 859 O O . ASP A 1 105 ? -8.286 -4.935 7.601 1.00 97.75 105 ASP A O 1
ATOM 863 N N . LYS A 1 106 ? -6.186 -4.260 8.023 1.00 96.19 106 LYS A N 1
ATOM 864 C CA . LYS A 1 106 ? -6.372 -4.193 9.477 1.00 96.19 106 LYS A CA 1
ATOM 865 C C . LYS A 1 106 ? -7.361 -3.101 9.878 1.00 96.19 106 LYS A C 1
ATOM 867 O O . LYS A 1 106 ? -8.221 -3.354 10.716 1.00 96.19 106 LYS A O 1
ATOM 872 N N . VAL A 1 107 ? -7.276 -1.915 9.270 1.00 95.94 107 VAL A N 1
ATOM 873 C CA . VAL A 1 107 ? -8.222 -0.812 9.504 1.00 95.94 107 VAL A CA 1
ATOM 874 C C . VAL A 1 107 ? -9.630 -1.207 9.063 1.00 95.94 107 VAL A C 1
ATOM 876 O O . VAL A 1 107 ? -10.579 -0.998 9.813 1.00 95.94 107 VAL A O 1
ATOM 879 N N . SER A 1 108 ? -9.774 -1.857 7.906 1.00 96.38 108 SER A N 1
ATOM 880 C CA . SER A 1 108 ? -11.057 -2.403 7.444 1.00 96.38 108 SER A CA 1
ATOM 881 C C . SER A 1 108 ? -11.649 -3.398 8.452 1.00 96.38 108 SER A C 1
ATOM 883 O O . SER A 1 108 ? -12.820 -3.319 8.830 1.00 96.38 108 SER A O 1
ATOM 885 N N . THR A 1 109 ? -10.808 -4.291 8.979 1.00 94.19 109 THR A N 1
ATOM 886 C CA . THR A 1 109 ? -11.199 -5.245 10.024 1.00 94.19 109 THR A CA 1
ATOM 887 C C . THR A 1 109 ? -11.624 -4.542 11.312 1.00 94.19 109 THR A C 1
ATOM 889 O O . THR A 1 109 ? -12.631 -4.914 11.914 1.00 94.19 109 THR A O 1
ATOM 892 N N . PHE A 1 110 ? -10.895 -3.507 11.725 1.00 91.81 110 PHE A N 1
ATOM 893 C CA . PHE A 1 110 ? -11.243 -2.697 12.886 1.00 91.81 110 PHE A CA 1
ATOM 894 C C . PHE A 1 110 ? -12.591 -1.989 12.713 1.00 91.81 110 PHE A C 1
ATOM 896 O O . PHE A 1 110 ? -13.431 -2.077 13.603 1.00 91.81 110 PHE A O 1
ATOM 903 N N . ILE A 1 111 ? -12.849 -1.378 11.552 1.00 92.06 111 ILE A N 1
ATOM 904 C CA . ILE A 1 111 ? -14.145 -0.758 11.234 1.00 92.06 111 ILE A CA 1
ATOM 905 C C . ILE A 1 111 ? -15.275 -1.786 11.369 1.00 92.06 111 ILE A C 1
ATOM 907 O O . ILE A 1 111 ? -16.283 -1.519 12.027 1.00 92.06 111 ILE A O 1
ATOM 911 N N . ARG A 1 112 ? -15.088 -2.997 10.826 1.00 91.69 112 ARG A N 1
ATOM 912 C CA . ARG A 1 112 ? -16.048 -4.101 10.977 1.00 91.69 112 ARG A CA 1
ATOM 913 C C . ARG A 1 112 ? -16.269 -4.470 12.446 1.00 91.69 112 ARG A C 1
ATOM 915 O O . ARG A 1 112 ? -17.413 -4.654 12.849 1.00 91.69 112 ARG A O 1
ATOM 922 N N . MET A 1 113 ? -15.218 -4.551 13.258 1.00 88.06 113 MET A N 1
ATOM 923 C CA . MET A 1 113 ? -15.343 -4.824 14.698 1.00 88.06 113 MET A CA 1
ATOM 924 C C . MET A 1 113 ? -16.086 -3.702 15.435 1.00 88.06 113 MET A C 1
ATOM 926 O O . MET A 1 113 ? -16.962 -3.974 16.254 1.00 88.06 113 MET A O 1
ATOM 930 N N . CYS A 1 114 ? -15.793 -2.440 15.126 1.00 86.38 114 CYS A N 1
ATOM 931 C CA . CYS A 1 114 ? -16.485 -1.297 15.714 1.00 86.38 114 CYS A CA 1
ATOM 932 C C . CYS A 1 114 ? -17.953 -1.208 15.288 1.00 86.38 114 CYS A C 1
ATOM 934 O O . CYS A 1 114 ? -18.764 -0.740 16.074 1.00 86.38 114 CYS A O 1
ATOM 936 N N . SER A 1 115 ? -18.333 -1.719 14.114 1.00 86.88 115 SER A N 1
ATOM 937 C CA . SER A 1 115 ? -19.746 -1.775 13.706 1.00 86.88 115 SER A CA 1
ATOM 938 C C . SER A 1 115 ? -20.626 -2.633 14.634 1.00 86.88 115 SER A C 1
ATOM 940 O O . SER A 1 115 ? -21.842 -2.454 14.669 1.00 86.88 115 SER A O 1
ATOM 942 N N . LEU A 1 116 ? -20.020 -3.526 15.430 1.00 85.75 116 LEU A N 1
ATOM 943 C CA . LEU A 1 116 ? -20.715 -4.349 16.429 1.00 85.75 116 LEU A CA 1
ATOM 944 C C . LEU A 1 116 ? -21.109 -3.561 17.693 1.00 85.75 116 LEU A C 1
ATOM 946 O O . LEU A 1 116 ? -21.928 -4.031 18.484 1.00 85.75 116 LEU A O 1
ATOM 950 N N . ILE A 1 117 ? -20.532 -2.374 17.901 1.00 82.56 117 ILE A N 1
ATOM 951 C CA . ILE A 1 117 ? -20.765 -1.522 19.071 1.00 82.56 117 ILE A CA 1
ATOM 952 C C . ILE A 1 117 ? -21.364 -0.183 18.617 1.00 82.56 117 ILE A C 1
ATOM 954 O O . ILE A 1 117 ? -20.880 0.466 17.693 1.00 82.56 117 ILE A O 1
ATOM 958 N N . LYS A 1 118 ? -22.479 0.237 19.224 1.00 68.25 118 LYS A N 1
ATOM 959 C CA . LYS A 1 118 ? -23.191 1.458 18.796 1.00 68.25 118 LYS A CA 1
ATOM 960 C C . LYS A 1 118 ? -22.391 2.715 19.183 1.00 68.25 118 LYS A C 1
ATOM 962 O O . LYS A 1 118 ? -21.947 2.780 20.317 1.00 68.25 118 LYS A O 1
ATOM 967 N N . LYS A 1 119 ? -22.351 3.752 18.325 1.00 74.06 119 LYS A N 1
ATOM 968 C CA . LYS A 1 119 ? -21.810 5.120 18.589 1.00 74.06 119 LYS A CA 1
ATOM 969 C C . LYS A 1 119 ? -20.285 5.344 18.463 1.00 74.06 119 LYS A C 1
ATOM 971 O O . LYS A 1 119 ? -19.728 6.162 19.197 1.00 74.06 119 LYS A O 1
ATOM 976 N N . VAL A 1 120 ? -19.605 4.679 17.529 1.00 79.00 120 VAL A N 1
ATOM 977 C CA . VAL A 1 120 ? -18.213 5.027 17.170 1.00 79.00 120 VAL A CA 1
ATOM 978 C C . VAL A 1 120 ? -18.201 5.866 15.894 1.00 79.00 120 VAL A C 1
ATOM 980 O O . VAL A 1 120 ? -18.750 5.435 14.882 1.00 79.00 120 VAL A O 1
ATOM 983 N N . ASN A 1 121 ? -17.562 7.038 15.921 1.00 83.00 121 ASN A N 1
ATOM 984 C CA . ASN A 1 121 ? -17.333 7.842 14.724 1.00 83.00 121 ASN A CA 1
ATOM 985 C C . ASN A 1 121 ? -16.163 7.236 13.936 1.00 83.00 121 ASN A C 1
ATOM 987 O O . ASN A 1 121 ? -15.009 7.287 14.368 1.00 83.00 121 ASN A O 1
ATOM 991 N N . LEU A 1 122 ? -16.485 6.650 12.783 1.00 87.69 122 LEU A N 1
ATOM 992 C CA . LEU A 1 122 ? -15.542 5.979 11.887 1.00 87.69 122 LEU A CA 1
ATOM 993 C C . LEU A 1 122 ? -15.502 6.626 10.499 1.00 87.69 122 LEU A C 1
ATOM 995 O O . LEU A 1 122 ? -14.923 6.036 9.585 1.00 87.69 122 LEU A O 1
ATOM 999 N N . ASP A 1 123 ? -16.118 7.793 10.311 1.00 89.12 123 ASP A N 1
ATOM 1000 C CA . ASP A 1 123 ? -16.373 8.353 8.980 1.00 89.12 123 ASP A CA 1
ATOM 1001 C C . ASP A 1 123 ? -15.070 8.605 8.215 1.00 89.12 123 ASP A C 1
ATOM 1003 O O . ASP A 1 123 ? -14.921 8.204 7.057 1.00 89.12 123 ASP A O 1
ATOM 1007 N N . GLU A 1 124 ? -14.074 9.193 8.885 1.00 90.12 124 GLU A N 1
ATOM 1008 C CA . GLU A 1 124 ? -12.773 9.462 8.273 1.00 90.12 124 GLU A CA 1
ATOM 1009 C C . GLU A 1 124 ? -12.046 8.170 7.873 1.00 90.12 124 GLU A C 1
ATOM 1011 O O . GLU A 1 124 ? -11.574 8.055 6.737 1.00 90.12 124 GLU A O 1
ATOM 1016 N N . LEU A 1 125 ? -11.976 7.185 8.777 1.00 91.81 125 LEU A N 1
ATOM 1017 C CA . LEU A 1 125 ? -11.315 5.904 8.513 1.00 91.81 125 LEU A CA 1
ATOM 1018 C C . LEU A 1 125 ? -12.032 5.122 7.407 1.00 91.81 125 LEU A C 1
ATOM 1020 O O . LEU A 1 125 ? -11.378 4.549 6.534 1.00 91.81 125 LEU A O 1
ATOM 1024 N N . SER A 1 126 ? -13.363 5.141 7.399 1.00 93.56 126 SER A N 1
ATOM 1025 C CA . SER A 1 126 ? -14.189 4.483 6.382 1.00 93.56 126 SER A CA 1
ATOM 1026 C C . SER A 1 126 ? -13.973 5.103 5.003 1.00 93.56 126 SER A C 1
ATOM 1028 O O . SER A 1 126 ? -13.724 4.385 4.028 1.00 93.56 126 SER A O 1
ATOM 1030 N N . ARG A 1 127 ? -13.954 6.440 4.919 1.00 95.56 127 ARG A N 1
ATOM 1031 C CA . AR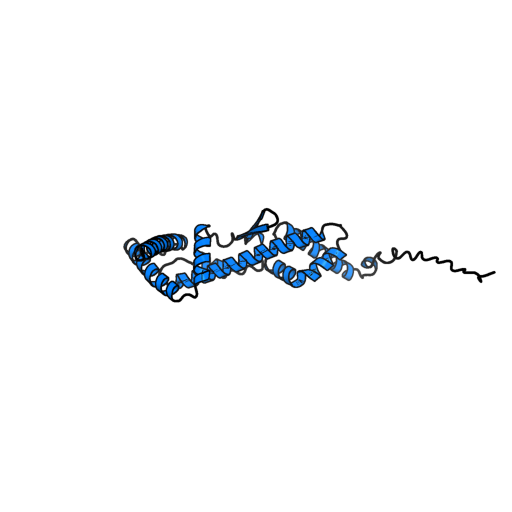G A 1 127 ? -13.623 7.168 3.687 1.00 95.56 127 ARG A CA 1
ATOM 1032 C C . ARG A 1 127 ? -12.212 6.837 3.202 1.00 95.56 127 ARG A C 1
ATOM 1034 O O . ARG A 1 127 ? -12.030 6.514 2.033 1.00 95.56 127 ARG A O 1
ATOM 1041 N N . LYS A 1 128 ? -11.202 6.863 4.079 1.00 95.81 128 LYS A N 1
ATOM 1042 C CA . LYS A 1 128 ? -9.812 6.533 3.706 1.00 95.81 128 LYS A CA 1
ATOM 1043 C C . LYS A 1 128 ? -9.670 5.089 3.211 1.00 95.81 128 LYS A C 1
ATOM 1045 O O . LYS A 1 128 ? -8.970 4.831 2.231 1.00 95.81 128 LYS A O 1
ATOM 1050 N N . THR A 1 129 ? -10.360 4.144 3.843 1.00 95.94 129 THR A N 1
ATOM 1051 C CA . THR A 1 129 ? -10.292 2.718 3.482 1.00 95.94 129 THR A CA 1
ATOM 1052 C C . THR A 1 129 ? -10.892 2.446 2.098 1.00 95.94 129 THR A C 1
ATOM 1054 O O . THR A 1 129 ? -10.363 1.619 1.359 1.00 95.94 129 THR A O 1
ATOM 1057 N N . THR A 1 130 ? -11.936 3.186 1.715 1.00 95.44 130 THR A N 1
ATOM 1058 C CA . THR A 1 130 ? -12.624 3.073 0.412 1.00 95.44 130 THR A CA 1
ATOM 1059 C C . THR A 1 130 ? -12.050 3.989 -0.674 1.00 95.44 130 THR A C 1
ATOM 1061 O O . THR A 1 130 ? -12.386 3.840 -1.847 1.00 95.44 130 THR A O 1
ATOM 1064 N N . THR A 1 131 ? -11.152 4.912 -0.315 1.00 96.44 131 THR A N 1
ATOM 1065 C CA . THR A 1 131 ? -10.517 5.838 -1.261 1.00 96.44 131 THR A CA 1
ATOM 1066 C C . THR A 1 131 ? -9.706 5.067 -2.307 1.00 96.44 131 THR A C 1
ATOM 1068 O O . THR A 1 131 ? -8.841 4.246 -1.962 1.00 96.44 131 THR A O 1
ATOM 1071 N N . ASN A 1 132 ? -9.952 5.365 -3.587 1.00 96.88 132 ASN A N 1
ATOM 1072 C CA . ASN A 1 132 ? -9.124 4.884 -4.687 1.00 96.88 132 ASN A CA 1
ATOM 1073 C C . ASN A 1 132 ? -7.737 5.540 -4.612 1.00 96.88 132 ASN A C 1
ATOM 1075 O O . ASN A 1 132 ? -7.616 6.758 -4.700 1.00 96.88 132 ASN A O 1
ATOM 1079 N N . VAL A 1 133 ? -6.699 4.720 -4.456 1.00 96.94 133 VAL A N 1
ATOM 1080 C CA . VAL A 1 133 ? -5.308 5.174 -4.304 1.00 96.94 133 VAL A CA 1
ATOM 1081 C C . VAL A 1 133 ? -4.464 4.932 -5.547 1.00 96.94 133 VAL A C 1
ATOM 1083 O O . VAL A 1 133 ? -3.266 5.171 -5.496 1.00 96.94 133 VAL A O 1
ATOM 1086 N N . SER A 1 134 ? -5.044 4.463 -6.657 1.00 97.19 134 SER A N 1
ATOM 1087 C CA . SER A 1 134 ? -4.286 4.063 -7.851 1.00 97.19 134 SER A CA 1
ATOM 1088 C C . SER A 1 134 ? -3.332 5.145 -8.365 1.00 97.19 134 SER A C 1
ATOM 1090 O O . SER A 1 134 ? -2.216 4.810 -8.749 1.00 97.19 134 SER A O 1
ATOM 1092 N N . GLN A 1 135 ? -3.746 6.413 -8.309 1.00 97.06 135 GLN A N 1
ATOM 1093 C CA . GLN A 1 135 ? -2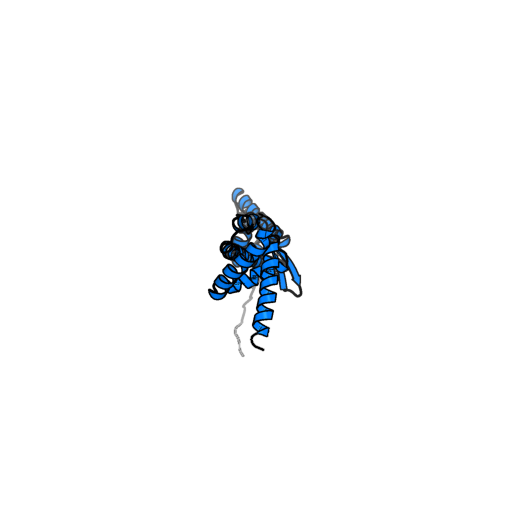.960 7.576 -8.748 1.00 97.06 135 GLN A CA 1
ATOM 1094 C C . GLN A 1 135 ? -2.223 8.287 -7.600 1.00 97.06 135 GLN A C 1
ATOM 1096 O O . GLN A 1 135 ? -1.595 9.320 -7.807 1.00 97.06 135 GLN A O 1
ATOM 1101 N N . MET A 1 136 ? -2.306 7.774 -6.369 1.00 97.75 136 MET A N 1
ATOM 1102 C CA . MET A 1 136 ? -1.583 8.358 -5.239 1.00 97.75 136 MET A CA 1
ATOM 1103 C C . MET A 1 136 ? -0.123 7.920 -5.246 1.00 97.75 136 MET A C 1
ATOM 1105 O O . MET A 1 136 ? 0.203 6.786 -5.607 1.00 97.75 136 MET A O 1
ATOM 1109 N N . LEU A 1 137 ? 0.753 8.816 -4.799 1.00 97.81 137 LEU A N 1
ATOM 1110 C CA . LEU A 1 137 ? 2.183 8.558 -4.717 1.00 97.81 137 LEU A CA 1
ATOM 1111 C C . LEU A 1 137 ? 2.487 7.701 -3.490 1.00 97.81 137 LEU A C 1
ATOM 1113 O O . LEU A 1 137 ? 1.935 7.922 -2.411 1.00 97.81 137 LEU A O 1
ATOM 1117 N N . ILE A 1 138 ? 3.416 6.755 -3.620 1.00 97.88 138 ILE A N 1
ATOM 1118 C CA . ILE A 1 138 ? 3.782 5.861 -2.513 1.00 97.88 138 ILE A CA 1
ATOM 1119 C C . ILE A 1 138 ? 4.265 6.637 -1.284 1.00 97.88 138 ILE A C 1
ATOM 1121 O O . ILE A 1 138 ? 3.845 6.311 -0.175 1.00 97.88 138 ILE A O 1
ATOM 1125 N N . LYS A 1 139 ? 5.054 7.702 -1.474 1.00 95.88 139 LYS A N 1
ATOM 1126 C CA . LYS A 1 139 ? 5.535 8.566 -0.381 1.00 95.88 139 LYS A CA 1
ATOM 1127 C C . LYS A 1 139 ? 4.421 9.230 0.445 1.00 95.88 139 LYS A C 1
ATOM 1129 O O . LYS A 1 139 ? 4.652 9.566 1.604 1.00 95.88 139 LYS A O 1
ATOM 1134 N N . ASP A 1 140 ? 3.236 9.419 -0.140 1.00 96.31 140 ASP A N 1
ATOM 1135 C CA . ASP A 1 140 ? 2.081 10.027 0.534 1.00 96.31 140 ASP A CA 1
ATOM 1136 C C . ASP A 1 140 ? 1.275 8.971 1.312 1.00 96.31 140 ASP A C 1
ATOM 1138 O O . ASP A 1 140 ? 0.499 9.294 2.211 1.00 96.31 140 ASP A O 1
ATOM 1142 N N . LEU A 1 141 ? 1.476 7.688 0.990 1.00 97.25 141 LEU A N 1
ATOM 1143 C CA . LEU A 1 141 ? 0.854 6.563 1.680 1.00 97.25 141 LEU A CA 1
ATOM 1144 C C . LEU A 1 141 ? 1.732 6.056 2.832 1.00 97.25 141 LEU A C 1
ATOM 1146 O O . LEU A 1 141 ? 1.235 5.779 3.930 1.00 97.25 141 LEU A O 1
ATOM 1150 N N . VAL A 1 142 ? 3.034 5.919 2.572 1.00 97.19 142 VAL A N 1
ATOM 1151 C CA . VAL A 1 142 ? 4.016 5.262 3.440 1.00 97.19 142 VAL A CA 1
ATOM 1152 C C . VAL A 1 142 ? 5.352 5.985 3.362 1.00 97.19 142 VAL A C 1
ATOM 1154 O O . VAL A 1 142 ? 5.843 6.298 2.282 1.00 97.19 142 VAL A O 1
ATOM 1157 N N . GLN A 1 143 ? 5.976 6.182 4.515 1.00 93.25 143 GLN A N 1
ATOM 1158 C CA . GLN A 1 143 ? 7.377 6.575 4.614 1.00 93.25 143 GLN A CA 1
ATOM 1159 C C . GLN A 1 143 ? 8.198 5.384 5.092 1.00 93.25 143 GLN A C 1
ATOM 1161 O O . GLN A 1 143 ? 7.702 4.552 5.847 1.00 93.25 143 GLN A O 1
ATOM 1166 N N . SER A 1 144 ? 9.458 5.285 4.686 1.00 93.38 144 SER A N 1
ATOM 1167 C CA . SER A 1 144 ? 10.349 4.259 5.216 1.00 93.38 144 SER A CA 1
ATOM 1168 C C . SER A 1 144 ? 11.707 4.821 5.581 1.00 93.38 144 SER A C 1
ATOM 1170 O O . SER A 1 144 ? 12.216 5.754 4.960 1.00 93.38 144 SER A O 1
ATOM 1172 N N . THR A 1 145 ? 12.302 4.208 6.597 1.00 91.31 145 THR A N 1
ATOM 1173 C CA . THR A 1 145 ? 13.720 4.350 6.906 1.00 91.31 145 THR A CA 1
ATOM 1174 C C . THR A 1 145 ? 14.422 3.030 6.618 1.00 91.31 145 THR A C 1
ATOM 1176 O O . THR A 1 145 ? 13.822 1.954 6.690 1.00 91.31 145 THR A O 1
ATOM 1179 N N . VAL A 1 146 ? 15.701 3.104 6.254 1.00 87.94 146 VAL A N 1
ATOM 1180 C CA . VAL A 1 146 ? 16.543 1.921 6.072 1.00 87.94 146 VAL A CA 1
ATOM 1181 C C . VAL A 1 146 ? 17.488 1.841 7.259 1.00 87.94 146 VAL A C 1
ATOM 1183 O O . VAL A 1 146 ? 18.310 2.731 7.462 1.00 87.94 146 VAL A O 1
ATOM 1186 N N . HIS A 1 147 ? 17.369 0.777 8.047 1.00 86.81 147 HIS A N 1
ATOM 1187 C CA . HIS A 1 147 ? 18.228 0.525 9.198 1.00 86.81 147 HIS A CA 1
ATOM 1188 C C . HIS A 1 147 ? 18.875 -0.850 9.052 1.00 86.81 147 HIS A C 1
ATOM 1190 O O . HIS A 1 147 ? 18.174 -1.849 8.898 1.00 86.81 147 HIS A O 1
ATOM 1196 N N . CYS A 1 148 ? 20.211 -0.901 9.048 1.00 86.00 148 CYS A N 1
ATOM 1197 C CA . CYS A 1 148 ? 20.986 -2.136 8.854 1.00 86.00 148 CYS A CA 1
ATOM 1198 C C . CYS A 1 148 ? 20.530 -2.959 7.629 1.00 86.00 148 CYS A C 1
ATOM 1200 O O . CYS A 1 148 ? 20.365 -4.173 7.707 1.00 86.00 148 CYS A O 1
ATOM 1202 N N . GLY A 1 149 ? 20.259 -2.288 6.503 1.00 83.88 149 GLY A N 1
ATOM 1203 C CA . GLY A 1 149 ? 19.792 -2.930 5.266 1.00 83.88 149 GLY A CA 1
ATOM 1204 C C . GLY A 1 149 ? 18.326 -3.383 5.281 1.00 83.88 149 GLY A C 1
ATOM 1205 O O . GLY A 1 149 ? 17.825 -3.861 4.266 1.00 83.88 149 GLY A O 1
ATOM 1206 N N . LYS A 1 150 ? 17.608 -3.204 6.394 1.00 91.06 150 LYS A N 1
ATOM 1207 C CA . LYS A 1 150 ? 16.185 -3.519 6.514 1.00 91.06 150 LYS A CA 1
ATOM 1208 C C . LYS A 1 150 ? 15.337 -2.269 6.308 1.00 91.06 150 LYS A C 1
ATOM 1210 O O . LYS A 1 150 ? 15.576 -1.235 6.926 1.00 91.06 150 LYS A O 1
ATOM 1215 N N . VAL A 1 151 ? 14.315 -2.391 5.468 1.00 94.19 151 VAL A N 1
ATOM 1216 C CA . VAL A 1 151 ? 13.308 -1.346 5.252 1.00 94.19 151 VAL A CA 1
ATOM 1217 C C . VAL A 1 151 ? 12.287 -1.400 6.386 1.00 94.19 151 VAL A C 1
ATOM 1219 O O . VAL A 1 151 ? 11.685 -2.447 6.635 1.00 94.19 151 VAL A O 1
ATOM 1222 N N . LEU A 1 152 ? 12.095 -0.274 7.070 1.00 94.81 152 LEU A N 1
ATOM 1223 C CA . LEU A 1 152 ? 11.135 -0.096 8.156 1.00 94.81 152 LEU A CA 1
ATOM 1224 C C . LEU A 1 152 ? 10.022 0.856 7.690 1.00 94.81 152 LEU A C 1
ATOM 1226 O O . LEU A 1 152 ? 10.182 2.074 7.786 1.00 94.81 152 LEU A O 1
ATOM 1230 N N . PRO A 1 153 ? 8.920 0.329 7.125 1.00 96.38 153 PRO A N 1
ATOM 1231 C CA . PRO A 1 153 ? 7.829 1.153 6.624 1.00 96.38 153 PRO A CA 1
ATOM 1232 C C . PRO A 1 153 ? 6.912 1.640 7.755 1.00 96.38 153 PRO A C 1
ATOM 1234 O O . PRO A 1 153 ? 6.536 0.879 8.648 1.00 96.38 153 PRO A O 1
ATOM 1237 N N . VAL A 1 154 ? 6.486 2.896 7.657 1.00 95.12 154 VAL A N 1
ATOM 1238 C CA . VAL A 1 154 ? 5.499 3.557 8.510 1.00 95.12 154 VAL A CA 1
ATOM 1239 C C . VAL A 1 154 ? 4.408 4.128 7.612 1.00 95.12 154 VAL A C 1
ATOM 1241 O O . VAL A 1 154 ? 4.631 5.043 6.821 1.00 95.12 154 VAL A O 1
ATOM 1244 N N . VAL A 1 155 ? 3.213 3.552 7.704 1.00 97.06 155 VAL A N 1
ATOM 1245 C CA . VAL A 1 155 ? 2.050 3.998 6.931 1.00 97.06 155 VAL A CA 1
ATOM 1246 C C . VAL A 1 155 ? 1.473 5.259 7.574 1.00 97.06 155 VAL A C 1
ATOM 1248 O O . VAL A 1 155 ? 1.086 5.236 8.739 1.00 97.06 155 VAL A O 1
ATOM 1251 N N . ASN A 1 156 ? 1.403 6.363 6.838 1.00 93.75 156 ASN A N 1
ATOM 1252 C CA . ASN A 1 156 ? 0.915 7.642 7.372 1.00 93.75 156 ASN A CA 1
ATOM 1253 C C . ASN A 1 156 ? -0.508 7.960 6.909 1.00 93.75 156 ASN A C 1
ATOM 1255 O O . ASN A 1 156 ? -1.205 8.745 7.545 1.00 93.75 156 ASN A O 1
ATOM 1259 N N . PHE A 1 157 ? -0.958 7.305 5.837 1.00 96.88 157 PHE A N 1
ATOM 1260 C CA . PHE A 1 157 ? -2.230 7.573 5.172 1.00 96.88 157 PHE A CA 1
ATOM 1261 C C . PHE A 1 157 ? -3.437 7.623 6.122 1.00 96.88 157 PHE A C 1
ATOM 1263 O O . PHE A 1 157 ? -4.282 8.515 6.021 1.00 96.88 157 PHE A O 1
ATOM 1270 N N . PHE A 1 158 ? -3.519 6.688 7.072 1.00 95.00 158 PHE A N 1
ATOM 1271 C CA . PHE A 1 158 ? -4.653 6.605 7.992 1.00 95.00 158 PHE A CA 1
ATOM 1272 C C . PHE A 1 158 ? -4.600 7.629 9.130 1.00 95.00 158 PHE A C 1
ATOM 1274 O O . PHE A 1 158 ? -5.652 7.944 9.678 1.00 95.00 158 PHE A O 1
ATOM 1281 N N . GLY A 1 159 ? -3.434 8.216 9.421 1.00 92.62 159 GLY A N 1
ATOM 1282 C CA . GLY A 1 159 ? -3.265 9.170 10.523 1.00 92.62 159 GLY A CA 1
ATOM 1283 C C . GLY A 1 159 ? -3.414 8.542 11.913 1.00 92.62 159 GLY A C 1
ATOM 1284 O O . GLY A 1 159 ? -3.807 9.229 12.844 1.00 92.62 159 GLY A O 1
ATOM 1285 N N . LEU A 1 160 ? -3.146 7.238 12.041 1.00 90.62 160 LEU A N 1
ATOM 1286 C CA . LEU A 1 160 ? -3.278 6.500 13.298 1.00 90.62 160 LEU A CA 1
ATOM 1287 C C . LEU A 1 160 ? -2.097 6.771 14.235 1.00 90.62 160 LEU A C 1
ATOM 1289 O O . LEU A 1 160 ? -0.942 6.712 13.797 1.00 90.62 160 LEU A O 1
ATOM 1293 N N . SER A 1 161 ? -2.384 6.946 15.526 1.00 89.75 161 SER A N 1
ATOM 1294 C CA . SER A 1 161 ? -1.374 6.894 16.588 1.00 89.75 161 SER A CA 1
ATOM 1295 C C . SER A 1 161 ? -0.684 5.523 16.665 1.00 89.75 161 SER A C 1
ATOM 1297 O O . SER A 1 161 ? -1.195 4.506 16.180 1.00 89.75 161 SER A O 1
ATOM 1299 N N . THR A 1 162 ? 0.494 5.468 17.291 1.00 87.81 162 THR A N 1
ATOM 1300 C CA . THR A 1 162 ? 1.225 4.205 17.501 1.00 87.81 162 THR A CA 1
ATOM 1301 C C . THR A 1 162 ? 0.396 3.229 18.337 1.00 87.81 162 THR A C 1
ATOM 1303 O O . THR A 1 162 ? 0.313 2.042 18.016 1.00 87.81 162 THR A O 1
ATOM 1306 N N . GLU A 1 163 ? -0.282 3.737 19.363 1.00 84.88 163 GLU A N 1
ATOM 1307 C CA . GLU A 1 163 ? -1.174 2.994 20.246 1.00 84.88 163 GLU A CA 1
ATOM 1308 C C . GLU A 1 163 ? -2.354 2.404 19.463 1.00 84.88 163 GLU A C 1
ATOM 1310 O O . GLU A 1 163 ? -2.628 1.202 19.567 1.00 84.88 163 GLU A O 1
ATOM 1315 N N . ALA A 1 164 ? -3.003 3.209 18.612 1.00 86.38 164 ALA A N 1
ATOM 1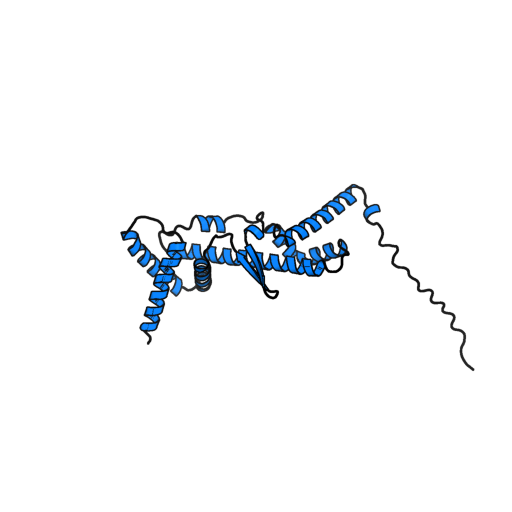316 C CA . ALA A 1 164 ? -4.081 2.739 17.748 1.00 86.38 164 ALA A CA 1
ATOM 1317 C C . ALA A 1 164 ? -3.595 1.655 16.779 1.00 86.38 164 ALA A C 1
ATOM 1319 O O . ALA A 1 164 ? -4.260 0.631 16.627 1.00 86.38 164 ALA A O 1
ATOM 1320 N N . LYS A 1 165 ? -2.413 1.811 16.170 1.00 90.50 165 LYS A N 1
ATOM 1321 C CA . LYS A 1 165 ? -1.840 0.798 15.264 1.00 90.50 165 LYS A CA 1
ATOM 1322 C C . LYS A 1 165 ? -1.574 -0.536 15.950 1.00 90.50 165 LYS A C 1
ATOM 1324 O O . LYS A 1 165 ? -1.833 -1.588 15.351 1.00 90.50 165 LYS A O 1
ATOM 1329 N N . VAL A 1 166 ? -1.054 -0.513 17.177 1.00 88.12 166 VAL A N 1
ATOM 1330 C CA . VAL A 1 166 ? -0.821 -1.725 17.977 1.00 88.12 166 VAL A CA 1
ATOM 1331 C C . VAL A 1 166 ? -2.151 -2.404 18.283 1.00 88.12 166 VAL A C 1
ATOM 1333 O O . VAL A 1 166 ? -2.310 -3.589 17.990 1.00 88.12 166 VAL A O 1
ATOM 1336 N N . MET A 1 167 ? -3.130 -1.651 18.784 1.00 86.00 167 MET A N 1
ATOM 1337 C CA . MET A 1 167 ? -4.447 -2.188 19.123 1.00 86.00 167 MET A CA 1
ATOM 1338 C C . MET A 1 167 ? -5.158 -2.775 17.897 1.00 86.00 167 MET A C 1
ATOM 1340 O O . MET A 1 167 ? -5.572 -3.934 17.922 1.00 86.00 167 MET A O 1
ATOM 1344 N N . ILE A 1 168 ? -5.235 -2.017 16.800 1.00 90.62 168 ILE A N 1
ATOM 1345 C CA . ILE A 1 168 ? -5.857 -2.446 15.541 1.00 90.62 168 ILE A CA 1
ATOM 1346 C C . ILE A 1 168 ? -5.173 -3.709 15.011 1.00 90.62 168 ILE A C 1
ATOM 1348 O O . ILE A 1 168 ? -5.839 -4.631 14.541 1.00 90.62 168 ILE A O 1
ATOM 1352 N N . SER A 1 169 ? -3.845 -3.794 15.127 1.00 90.00 169 SER A N 1
ATOM 1353 C CA . SER A 1 169 ? -3.104 -4.997 14.747 1.00 90.00 169 SER A CA 1
ATOM 1354 C C . SER A 1 169 ? -3.500 -6.204 15.598 1.00 90.00 169 SER A C 1
ATOM 1356 O O . SER A 1 169 ? -3.810 -7.249 15.026 1.00 90.00 169 SER A O 1
ATOM 1358 N N . SER A 1 170 ? -3.553 -6.071 16.923 1.00 87.00 170 SER A N 1
ATOM 1359 C CA . SER A 1 170 ? -3.966 -7.158 17.821 1.00 87.00 170 SER A CA 1
ATOM 1360 C C . SER A 1 170 ? -5.414 -7.590 17.578 1.00 87.00 170 SER A C 1
ATOM 1362 O O . SER A 1 170 ? -5.693 -8.783 17.471 1.00 87.00 170 SER A O 1
ATOM 1364 N N . LEU A 1 171 ? -6.336 -6.636 17.406 1.00 86.62 171 LEU A N 1
ATOM 1365 C CA . LEU A 1 171 ? -7.731 -6.940 17.076 1.00 86.62 171 LEU A CA 1
ATOM 1366 C C . LEU A 1 171 ? -7.858 -7.647 15.731 1.00 86.62 171 LEU A C 1
ATOM 1368 O O . LEU A 1 171 ? -8.621 -8.602 15.622 1.00 86.62 171 LEU A O 1
ATOM 1372 N N . SER A 1 172 ? -7.110 -7.212 14.714 1.00 90.69 172 SER A N 1
ATOM 1373 C CA . SER A 1 172 ? -7.182 -7.824 13.385 1.00 90.69 172 SER A CA 1
ATOM 1374 C C . SER A 1 172 ? -6.813 -9.311 13.409 1.00 90.69 172 SER A C 1
ATOM 1376 O O . SER A 1 172 ? -7.505 -10.116 12.789 1.00 90.69 172 SER A O 1
ATOM 1378 N N . GLN A 1 173 ? -5.794 -9.686 14.193 1.00 89.31 173 GLN A N 1
ATOM 1379 C CA . GLN A 1 173 ? -5.328 -11.070 14.342 1.00 89.31 173 GLN A CA 1
ATOM 1380 C C . GLN A 1 173 ? -6.353 -11.980 15.020 1.00 89.31 173 GLN A C 1
ATOM 1382 O O . GLN A 1 173 ? -6.358 -13.184 14.790 1.00 89.31 173 GLN A O 1
ATOM 1387 N N . LEU A 1 174 ? -7.209 -11.407 15.863 1.00 87.12 174 LEU A N 1
ATOM 1388 C CA . LEU A 1 174 ? -8.186 -12.143 16.658 1.00 87.12 174 LEU A CA 1
ATOM 1389 C C . LEU A 1 174 ? -9.623 -11.936 16.162 1.00 87.12 174 LEU A C 1
ATOM 1391 O O . LEU A 1 174 ? -10.563 -12.422 16.786 1.00 87.12 174 LEU A O 1
ATOM 1395 N N . SER A 1 175 ? -9.814 -11.221 15.053 1.00 85.56 175 SER A N 1
ATOM 1396 C CA . SER A 1 175 ? -11.132 -10.760 14.597 1.00 85.56 175 SER A CA 1
ATOM 1397 C C . SER A 1 175 ? -12.109 -11.884 14.230 1.00 85.56 175 SER A C 1
ATOM 1399 O O . SER A 1 175 ? -13.326 -11.676 14.250 1.00 85.56 175 SER A O 1
ATOM 1401 N N . ASP A 1 176 ? -11.594 -13.082 13.949 1.00 88.75 176 ASP A N 1
ATOM 1402 C CA . ASP A 1 176 ? -12.397 -14.272 13.662 1.00 88.75 176 ASP A CA 1
ATOM 1403 C C . ASP A 1 176 ? -12.800 -15.041 14.931 1.00 88.75 176 ASP A C 1
ATOM 1405 O O . ASP A 1 176 ? -13.745 -15.836 14.907 1.00 88.75 176 ASP A O 1
ATOM 1409 N N . SER A 1 177 ? -12.174 -14.748 16.075 1.00 90.50 177 SER A N 1
ATOM 1410 C CA . SER A 1 177 ? -12.529 -15.349 17.360 1.00 90.50 177 SER A CA 1
ATOM 1411 C C . SER A 1 177 ? -13.953 -14.969 17.765 1.00 90.50 177 SER A C 1
ATOM 1413 O O . SER A 1 177 ? -14.308 -13.795 17.898 1.00 90.50 177 SER A O 1
ATOM 1415 N N . ILE A 1 178 ? -14.793 -15.983 17.979 1.00 90.19 178 ILE A N 1
ATOM 1416 C CA . ILE A 1 178 ? -16.164 -15.803 18.476 1.00 90.19 178 ILE A CA 1
ATOM 1417 C C . ILE A 1 178 ? -16.131 -15.218 19.890 1.00 90.19 178 ILE A C 1
ATOM 1419 O O . ILE A 1 178 ? -16.853 -14.261 20.169 1.00 90.19 178 ILE A O 1
ATOM 1423 N N . LEU A 1 179 ? -15.240 -15.737 20.743 1.00 87.25 179 LEU A N 1
ATOM 1424 C CA . LEU A 1 179 ? -15.076 -15.271 22.119 1.00 87.25 179 LEU A CA 1
ATOM 1425 C C . LEU A 1 179 ? -14.675 -13.797 22.161 1.00 87.25 179 LEU A C 1
ATOM 1427 O O . LEU A 1 179 ? -15.265 -13.030 22.917 1.00 87.25 179 LEU A O 1
ATOM 1431 N N . LEU A 1 180 ? -13.728 -13.376 21.312 1.00 85.00 180 LEU A N 1
ATOM 1432 C CA . LEU A 1 180 ? -13.348 -11.966 21.258 1.00 85.00 180 LEU A CA 1
ATOM 1433 C C . LEU A 1 180 ? -14.504 -11.097 20.766 1.00 85.00 180 LEU A C 1
ATOM 1435 O O . LEU A 1 180 ? -14.729 -10.035 21.330 1.00 85.00 180 LEU A O 1
ATOM 1439 N N . ARG A 1 181 ? -15.249 -11.517 19.737 1.00 86.81 181 ARG A N 1
ATOM 1440 C CA . ARG A 1 181 ? -16.387 -10.736 19.223 1.00 86.81 181 ARG A CA 1
ATOM 1441 C C . ARG A 1 181 ? -17.495 -10.569 20.260 1.00 86.81 181 ARG A C 1
ATOM 1443 O O . ARG A 1 181 ? -18.023 -9.465 20.395 1.00 86.81 181 ARG A O 1
ATOM 1450 N N . GLN A 1 182 ? -17.817 -11.624 21.008 1.00 86.44 182 GLN A N 1
ATOM 1451 C CA . GLN A 1 182 ? -18.764 -11.557 22.126 1.00 86.44 182 GLN A CA 1
ATOM 1452 C C . GLN A 1 182 ? -18.245 -10.619 23.215 1.00 86.44 182 GLN A C 1
ATOM 1454 O O . GLN A 1 182 ? -18.912 -9.645 23.555 1.00 86.44 182 GLN A O 1
ATOM 1459 N N . PHE A 1 183 ? -17.006 -10.835 23.669 1.00 83.94 183 PHE A N 1
ATOM 1460 C C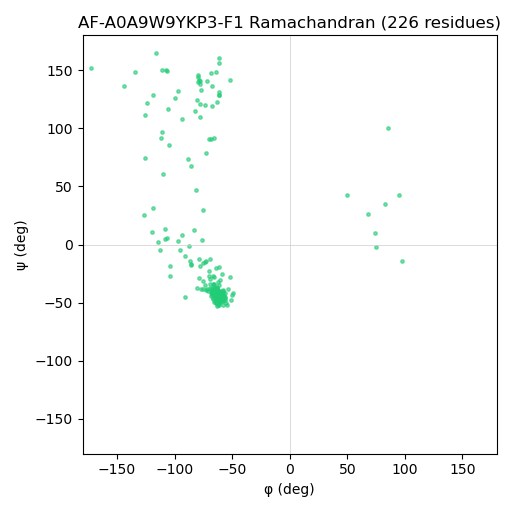A . PHE A 1 183 ? -16.369 -9.988 24.672 1.00 83.94 183 PHE A CA 1
ATOM 1461 C C . PHE A 1 183 ? -16.343 -8.513 24.244 1.00 83.94 183 PHE A C 1
ATOM 1463 O O . PHE A 1 183 ? -16.663 -7.627 25.034 1.00 83.94 183 PHE A O 1
ATOM 1470 N N . TRP A 1 184 ? -15.978 -8.237 22.994 1.00 85.75 184 TRP A N 1
ATOM 1471 C CA . TRP A 1 184 ? -15.923 -6.897 22.413 1.00 85.75 184 TRP A CA 1
ATOM 1472 C C . TRP A 1 184 ? -17.296 -6.228 22.405 1.00 85.75 184 TRP A C 1
ATOM 1474 O O . TRP A 1 184 ? -17.431 -5.080 22.823 1.00 85.75 184 TRP A O 1
ATOM 1484 N N . THR A 1 185 ? -18.325 -6.958 21.976 1.00 85.25 185 THR A N 1
ATOM 1485 C CA . THR A 1 185 ? -19.701 -6.457 21.917 1.00 85.25 185 THR A CA 1
ATOM 1486 C C . THR A 1 185 ? -20.233 -6.157 23.316 1.00 85.25 185 THR A C 1
ATOM 1488 O O . THR A 1 185 ? -20.781 -5.078 23.551 1.00 85.25 185 THR A O 1
ATOM 1491 N N . ASP A 1 186 ? -20.033 -7.070 24.267 1.00 83.94 186 ASP A N 1
ATOM 1492 C CA . ASP A 1 186 ? -20.528 -6.923 25.635 1.00 83.94 186 ASP A CA 1
ATOM 1493 C C . ASP A 1 186 ? -19.843 -5.767 26.359 1.00 83.94 186 ASP A C 1
ATOM 1495 O O . ASP A 1 186 ? -20.508 -4.902 26.936 1.00 83.94 186 ASP A O 1
ATOM 1499 N N . ASN A 1 187 ? -18.511 -5.723 26.318 1.00 80.50 187 ASN A N 1
ATOM 1500 C CA . ASN A 1 187 ? -17.745 -4.708 27.033 1.00 80.50 187 ASN A CA 1
ATOM 1501 C C . ASN A 1 187 ? -17.801 -3.350 26.342 1.00 80.50 187 ASN A C 1
ATOM 1503 O O . ASN A 1 187 ? -17.950 -2.341 27.025 1.00 80.50 187 ASN A O 1
ATOM 1507 N N . GLY A 1 188 ? -17.763 -3.311 25.009 1.00 78.25 188 GLY A N 1
ATOM 1508 C CA . GLY A 1 188 ? -17.910 -2.068 24.260 1.00 78.25 188 GLY A CA 1
ATOM 1509 C C . GLY A 1 188 ? -19.266 -1.417 24.522 1.00 78.25 188 GLY A C 1
ATOM 1510 O O . GLY A 1 188 ? -19.321 -0.247 24.890 1.00 78.25 188 GLY A O 1
ATOM 1511 N N . ASN A 1 189 ? -20.365 -2.176 24.463 1.00 78.06 189 ASN A N 1
ATOM 1512 C CA . ASN A 1 189 ? -21.686 -1.628 24.777 1.00 78.06 189 ASN A CA 1
ATOM 1513 C C . ASN A 1 189 ? -21.828 -1.213 26.253 1.00 78.06 189 ASN A C 1
ATOM 1515 O O . ASN A 1 189 ? -22.505 -0.224 26.533 1.00 78.06 189 ASN A O 1
ATOM 1519 N N . LYS A 1 190 ? -21.212 -1.932 27.204 1.00 78.31 190 LYS A N 1
ATOM 1520 C CA . LYS A 1 190 ? -21.187 -1.527 28.624 1.00 78.31 190 LYS A CA 1
ATOM 1521 C C . LYS A 1 190 ? -20.434 -0.213 28.820 1.00 78.31 190 LYS A C 1
ATOM 1523 O O . LYS A 1 190 ? -20.982 0.707 29.421 1.00 78.31 190 LYS A O 1
ATOM 1528 N N . ALA A 1 191 ? -19.227 -0.109 28.273 1.00 71.31 191 ALA A N 1
ATOM 1529 C CA . ALA A 1 191 ? -18.394 1.080 28.398 1.00 71.31 191 ALA A CA 1
ATOM 1530 C C . ALA A 1 191 ? -19.081 2.306 27.770 1.00 71.31 191 ALA A C 1
ATOM 1532 O O . ALA A 1 191 ? -19.128 3.369 28.381 1.00 71.31 191 ALA A O 1
ATOM 1533 N N . LEU A 1 192 ? -19.733 2.123 26.617 1.00 69.75 192 LEU A N 1
ATOM 1534 C CA . LEU A 1 192 ? -20.486 3.178 25.930 1.00 69.75 192 LEU A CA 1
ATOM 1535 C C . LEU A 1 192 ? -21.777 3.584 26.656 1.00 69.75 192 LEU A C 1
ATOM 1537 O O . LEU A 1 192 ? -22.223 4.718 26.516 1.00 69.75 192 LEU A O 1
ATOM 1541 N N . LYS A 1 193 ? -22.401 2.691 27.436 1.00 70.12 193 LYS A N 1
ATOM 1542 C CA . LYS A 1 193 ? -23.545 3.045 28.297 1.00 70.12 193 LYS A CA 1
ATOM 1543 C C . LYS A 1 193 ? -23.120 3.912 29.480 1.00 70.12 193 LYS A C 1
ATOM 1545 O O . LYS A 1 193 ? -23.846 4.843 29.813 1.00 70.12 193 LYS A O 1
ATOM 1550 N N . ILE A 1 194 ? -21.967 3.615 30.083 1.00 67.31 194 ILE A N 1
ATOM 1551 C CA . ILE A 1 194 ? -21.409 4.393 31.199 1.00 67.31 194 ILE A CA 1
ATOM 1552 C C . ILE A 1 194 ? -21.080 5.814 30.730 1.00 67.31 194 ILE A C 1
ATOM 1554 O O . ILE A 1 194 ? -21.436 6.777 31.398 1.00 67.31 194 ILE A O 1
ATOM 1558 N N . THR A 1 195 ? -20.478 5.958 29.549 1.00 58.78 195 THR A N 1
ATOM 1559 C CA . THR A 1 195 ? -20.106 7.271 29.004 1.00 58.78 195 THR A CA 1
ATOM 1560 C C . THR A 1 195 ? -21.281 8.032 28.374 1.00 58.78 195 THR A C 1
ATOM 1562 O O . THR A 1 195 ? -21.309 9.258 28.415 1.00 58.78 195 THR A O 1
ATOM 1565 N N . ALA A 1 196 ? -22.300 7.347 27.840 1.00 55.38 196 ALA A N 1
ATOM 1566 C CA . ALA A 1 196 ? -23.501 7.994 27.294 1.00 55.38 196 ALA A CA 1
ATOM 1567 C C . ALA A 1 196 ? -24.452 8.573 28.358 1.00 55.38 196 ALA A C 1
ATOM 1569 O O . ALA A 1 196 ? -25.335 9.349 28.000 1.00 55.38 196 ALA A O 1
ATOM 1570 N N . GLN A 1 197 ? -24.297 8.220 29.640 1.00 53.75 197 GLN A N 1
ATOM 1571 C CA . GLN A 1 197 ? -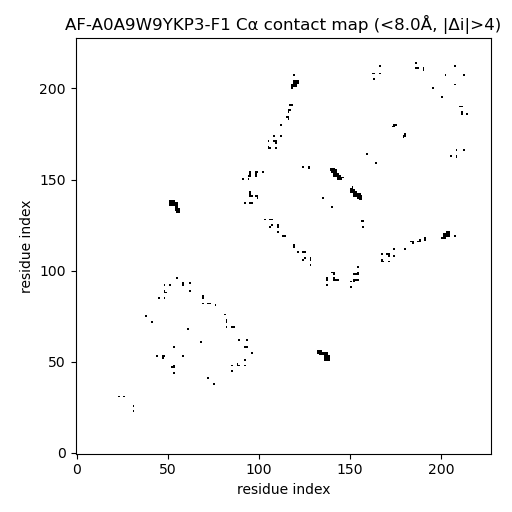24.959 8.945 30.735 1.00 53.75 197 GLN A CA 1
ATOM 1572 C C . GLN A 1 197 ? -24.375 10.354 30.929 1.00 53.75 197 GLN A C 1
ATOM 1574 O O . GLN A 1 197 ? -24.981 11.164 31.624 1.00 53.75 197 GLN A O 1
ATOM 1579 N N . THR A 1 198 ? -23.231 10.649 30.303 1.00 52.62 198 THR A N 1
ATOM 1580 C CA . THR A 1 198 ? -22.511 11.913 30.461 1.00 52.62 198 THR A CA 1
ATOM 1581 C C . THR A 1 198 ? -22.679 12.858 29.269 1.00 52.62 198 THR A C 1
ATOM 1583 O O . THR A 1 198 ? -22.660 14.051 29.507 1.00 52.62 198 THR A O 1
ATOM 1586 N N . GLU A 1 199 ? -22.924 12.387 28.034 1.00 49.50 199 GLU A N 1
ATOM 1587 C CA . GLU A 1 199 ? -23.360 13.232 26.899 1.00 49.50 199 GLU A CA 1
ATOM 1588 C C . GLU A 1 199 ? -23.739 12.400 25.650 1.00 49.50 199 GLU A C 1
ATOM 1590 O O . GLU A 1 199 ? -23.228 11.303 25.408 1.00 49.50 199 GLU A O 1
ATOM 1595 N N . ALA A 1 200 ? -24.651 12.920 24.820 1.00 50.59 200 ALA A N 1
ATOM 1596 C CA . ALA A 1 200 ? -25.173 12.277 23.608 1.00 50.59 200 ALA A CA 1
ATOM 1597 C C . ALA A 1 200 ? -24.245 12.424 22.379 1.00 50.59 200 ALA A C 1
ATOM 1599 O O . ALA A 1 200 ? -24.711 12.755 21.291 1.00 50.59 200 ALA A O 1
ATOM 1600 N N . GLN A 1 201 ? -22.941 12.180 22.528 1.00 56.69 201 GLN A N 1
ATOM 1601 C CA . GLN A 1 201 ? -21.966 12.291 21.434 1.00 56.69 201 GLN A CA 1
ATOM 1602 C C . GLN A 1 201 ? -21.453 10.932 20.939 1.00 56.69 201 GLN A C 1
ATOM 1604 O O . GLN A 1 201 ? -21.406 9.940 21.668 1.00 56.69 201 GLN A O 1
ATOM 1609 N N . SER A 1 202 ? -21.111 10.887 19.649 1.00 58.53 202 SER A N 1
ATOM 1610 C CA . SER A 1 202 ? -20.377 9.781 19.031 1.00 58.53 202 SER A CA 1
ATOM 1611 C C . SER A 1 202 ? -18.901 9.892 19.406 1.00 58.53 202 SER A C 1
ATOM 1613 O O . SER A 1 202 ? -18.325 10.968 19.267 1.00 58.53 202 SER A O 1
ATOM 1615 N N . PHE A 1 203 ? -18.280 8.796 19.838 1.00 63.16 203 PHE A N 1
ATOM 1616 C CA . PHE A 1 203 ? -16.880 8.802 20.279 1.00 63.16 203 PHE A CA 1
ATOM 1617 C C . PHE A 1 203 ? -15.929 8.787 19.087 1.00 63.16 203 PHE A C 1
ATOM 1619 O O . PHE A 1 203 ? -16.186 8.073 18.113 1.00 63.16 203 PHE A O 1
ATOM 1626 N N . ALA A 1 204 ? -14.817 9.522 19.159 1.00 66.88 204 ALA A N 1
ATOM 1627 C CA . ALA A 1 204 ? -13.746 9.348 18.187 1.00 66.88 204 ALA A CA 1
ATOM 1628 C C . ALA A 1 204 ? -13.158 7.934 18.328 1.00 66.88 204 ALA A C 1
ATOM 1630 O O . ALA A 1 204 ? -13.122 7.359 19.417 1.00 66.88 204 ALA A O 1
ATOM 1631 N N . TYR A 1 205 ? -12.680 7.346 17.232 1.00 67.19 205 TYR A N 1
ATOM 1632 C CA . TYR A 1 205 ? -12.104 5.999 17.281 1.00 67.19 205 TYR A CA 1
ATOM 1633 C C . TYR A 1 205 ? -10.874 5.912 18.207 1.00 67.19 205 TYR A C 1
ATOM 1635 O O . TYR A 1 205 ? -10.663 4.873 18.824 1.00 67.19 205 TYR A O 1
ATOM 1643 N N . GLU A 1 206 ? -10.106 6.998 18.352 1.00 67.25 206 GLU A N 1
ATOM 1644 C CA . GLU A 1 206 ? -9.005 7.131 19.324 1.00 67.25 206 GLU A CA 1
ATOM 1645 C C . GLU A 1 206 ? -9.502 7.002 20.775 1.00 67.25 206 GLU A C 1
ATOM 1647 O O . GLU A 1 206 ? -8.843 6.394 21.619 1.00 67.25 206 GLU A O 1
ATOM 1652 N N . ASP A 1 207 ? -10.706 7.490 21.074 1.00 66.31 207 ASP A N 1
ATOM 1653 C CA . ASP A 1 207 ? -11.303 7.330 22.400 1.00 66.31 207 ASP A CA 1
ATOM 1654 C C . ASP A 1 207 ? -11.778 5.896 22.616 1.00 66.31 207 ASP A C 1
ATOM 1656 O O . ASP A 1 207 ? -11.626 5.365 23.708 1.00 66.31 207 ASP A O 1
ATOM 1660 N N . VAL A 1 208 ? -12.265 5.216 21.573 1.00 65.94 208 VAL A N 1
ATOM 1661 C CA . VAL A 1 208 ? -12.579 3.778 21.632 1.00 65.94 208 VAL A CA 1
ATOM 1662 C C . VAL A 1 208 ? -11.315 2.943 21.819 1.00 65.94 208 VAL A C 1
ATOM 1664 O O . VAL A 1 208 ? -11.332 1.996 22.604 1.00 65.94 208 VAL A O 1
ATOM 1667 N N . VAL A 1 209 ? -10.207 3.311 21.165 1.00 64.50 209 VAL A N 1
ATOM 1668 C CA . VAL A 1 209 ? -8.886 2.707 21.398 1.00 64.50 209 VAL A CA 1
ATOM 1669 C C . VAL A 1 209 ? -8.539 2.809 22.881 1.00 64.50 209 VAL A C 1
ATOM 1671 O O . VAL A 1 209 ? -8.240 1.793 23.499 1.00 64.50 209 VAL A O 1
ATOM 1674 N N . LYS A 1 210 ? -8.650 3.997 23.482 1.00 64.88 210 LYS A N 1
ATOM 1675 C CA . LYS A 1 210 ? -8.330 4.219 24.902 1.00 64.88 210 LYS A CA 1
ATOM 1676 C C . LYS A 1 210 ? -9.306 3.531 25.859 1.00 64.88 210 LYS A C 1
ATOM 1678 O O . LYS A 1 210 ? -8.870 2.900 26.818 1.00 64.88 210 LYS A O 1
ATOM 1683 N N . LEU A 1 211 ? -10.607 3.620 25.599 1.00 63.38 211 LEU A N 1
ATOM 1684 C CA . LEU A 1 211 ? -11.674 3.081 26.444 1.00 63.38 211 LEU A CA 1
ATOM 1685 C C . LEU A 1 211 ? -11.629 1.551 26.468 1.00 63.38 211 LEU A C 1
ATOM 1687 O O . LEU A 1 211 ? -11.660 0.934 27.534 1.00 63.38 211 LEU A O 1
ATOM 1691 N N . VAL A 1 212 ? -11.503 0.934 25.290 1.00 59.09 212 VAL A N 1
ATOM 1692 C CA . VAL A 1 212 ? -11.478 -0.520 25.175 1.00 59.09 212 VAL A CA 1
ATOM 1693 C C . VAL A 1 212 ? -10.120 -1.080 25.587 1.00 59.09 212 VAL A C 1
ATOM 1695 O O . VAL A 1 212 ? -10.110 -2.073 26.302 1.00 59.09 212 VAL A O 1
ATOM 1698 N N . CYS A 1 213 ? -8.985 -0.438 25.272 1.00 55.62 213 CYS A N 1
ATOM 1699 C CA . CYS A 1 213 ? -7.686 -0.856 25.824 1.00 55.62 213 CYS A CA 1
ATOM 1700 C C . CYS A 1 213 ? -7.636 -0.728 27.348 1.00 55.62 213 CYS A C 1
ATOM 1702 O O . CYS A 1 213 ? -7.185 -1.659 28.011 1.00 55.62 213 CYS A O 1
ATOM 1704 N N . GLY A 1 214 ? -8.142 0.371 27.914 1.00 56.09 214 GLY A N 1
ATOM 1705 C CA . GLY A 1 214 ? -8.174 0.578 29.361 1.00 56.09 214 GLY A CA 1
ATOM 1706 C C . GLY A 1 214 ? -9.029 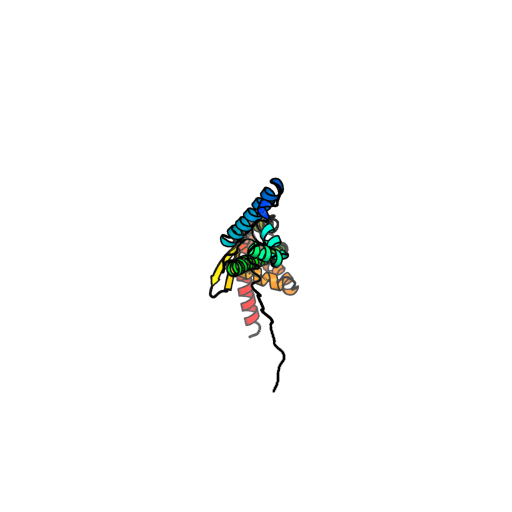-0.469 30.076 1.00 56.09 214 GLY A C 1
ATOM 1707 O O . GLY A 1 214 ? -8.607 -1.037 31.081 1.00 56.09 214 GLY A O 1
ATOM 1708 N N . HIS A 1 215 ? -10.208 -0.800 29.539 1.00 54.81 215 HIS A N 1
ATOM 1709 C CA . HIS A 1 215 ? -11.057 -1.851 30.109 1.00 54.81 215 HIS A CA 1
ATOM 1710 C C . HIS A 1 215 ? -10.555 -3.271 29.811 1.00 54.81 215 HIS A C 1
ATOM 1712 O O . HIS A 1 215 ? -10.715 -4.148 30.659 1.00 54.81 215 HIS A O 1
ATOM 1718 N N . LEU A 1 216 ? -9.901 -3.515 28.671 1.00 51.41 216 LEU A N 1
ATOM 1719 C CA . LEU A 1 216 ? -9.256 -4.793 28.354 1.00 51.41 216 LEU A CA 1
ATOM 1720 C C . LEU A 1 216 ? -8.051 -5.059 29.257 1.00 51.41 216 LEU A C 1
ATOM 1722 O O . LEU A 1 216 ? -7.943 -6.169 29.762 1.00 51.41 216 LEU A O 1
ATOM 1726 N N . GLN A 1 217 ? -7.197 -4.064 29.521 1.00 49.06 217 GLN A N 1
ATOM 1727 C CA . GLN A 1 217 ? -6.071 -4.192 30.457 1.00 49.06 217 GLN A CA 1
ATOM 1728 C C . GLN A 1 217 ? -6.552 -4.429 31.895 1.00 49.06 217 GLN A C 1
ATOM 1730 O O . GLN A 1 217 ? -5.992 -5.259 32.613 1.00 49.06 217 GLN A O 1
ATOM 1735 N N . MET A 1 218 ? -7.631 -3.758 32.307 1.00 38.44 218 MET A N 1
ATOM 1736 C CA . MET A 1 218 ? -8.271 -3.993 33.606 1.00 38.44 218 MET A CA 1
ATOM 1737 C C . MET A 1 218 ? -8.905 -5.390 33.688 1.00 38.44 218 MET A C 1
ATOM 1739 O O . MET A 1 218 ? -8.776 -6.070 34.706 1.00 38.44 218 MET A O 1
ATOM 1743 N N . SER A 1 219 ? -9.528 -5.858 32.602 1.00 42.47 219 SER A N 1
ATOM 1744 C CA . SER A 1 219 ? -10.162 -7.180 32.540 1.00 42.47 219 SER A CA 1
ATOM 1745 C C . SER A 1 219 ? -9.133 -8.309 32.475 1.00 42.47 219 SER A C 1
ATOM 1747 O O . SER A 1 219 ? -9.309 -9.312 33.161 1.00 42.47 219 SER A O 1
ATOM 1749 N N . SER A 1 220 ? -8.024 -8.144 31.744 1.00 38.44 220 SER A N 1
ATOM 1750 C CA . SER A 1 220 ? -6.912 -9.102 31.740 1.00 38.44 220 SER A CA 1
ATOM 1751 C C . SER A 1 220 ? -6.230 -9.173 33.105 1.00 38.44 220 SER A C 1
ATOM 1753 O O . SER A 1 220 ? -5.947 -10.269 33.577 1.00 38.44 220 SER A O 1
ATOM 1755 N N . CYS A 1 221 ? -6.052 -8.042 33.800 1.00 33.28 221 CYS A N 1
ATOM 1756 C CA . CYS A 1 221 ? -5.579 -8.042 35.188 1.00 33.28 221 CYS A CA 1
ATOM 1757 C C . CYS A 1 221 ? -6.561 -8.738 36.144 1.00 33.28 221 CYS A C 1
ATOM 1759 O O . CYS A 1 221 ? -6.125 -9.429 37.062 1.00 33.28 221 CYS A O 1
ATOM 1761 N N . SER A 1 222 ? -7.875 -8.600 35.935 1.00 31.52 222 SER A N 1
ATOM 1762 C CA . SER A 1 222 ? -8.877 -9.297 36.753 1.00 31.52 222 SER A CA 1
ATOM 1763 C C . SER A 1 222 ? -8.933 -10.803 36.468 1.00 31.52 222 SER A C 1
ATOM 1765 O O . SER A 1 222 ? -9.015 -11.596 37.402 1.00 31.52 222 SER A O 1
ATOM 1767 N N . LEU A 1 223 ? -8.786 -11.217 35.205 1.00 34.31 223 LEU A N 1
ATOM 1768 C CA . LEU A 1 223 ? -8.746 -12.626 34.813 1.00 34.31 223 LEU A CA 1
ATOM 1769 C C . LEU A 1 223 ? -7.490 -13.319 35.352 1.00 34.31 223 LEU A C 1
ATOM 1771 O O . LEU A 1 223 ? -7.600 -14.425 35.865 1.00 34.31 223 LEU A O 1
ATOM 1775 N N . TYR A 1 224 ? -6.329 -12.654 35.353 1.00 29.20 224 TYR A N 1
ATOM 1776 C CA . TYR A 1 224 ? -5.122 -13.197 35.990 1.00 29.20 224 TYR A CA 1
ATOM 1777 C C . TYR A 1 224 ? -5.213 -13.251 37.524 1.00 29.20 224 TYR A C 1
ATOM 1779 O O . TYR A 1 224 ? -4.656 -14.162 38.122 1.00 29.20 224 TYR A O 1
ATOM 1787 N N . ARG A 1 225 ? -5.958 -12.347 38.175 1.00 29.77 225 ARG A N 1
ATOM 1788 C CA . ARG A 1 225 ? -6.199 -12.407 39.633 1.00 29.77 225 ARG A CA 1
ATOM 1789 C C . ARG A 1 225 ? -7.260 -13.414 40.067 1.00 29.77 225 ARG A C 1
ATOM 1791 O O . ARG A 1 225 ? -7.381 -13.663 41.256 1.00 29.77 225 ARG A O 1
ATOM 1798 N N . THR A 1 226 ? -8.044 -13.962 39.141 1.00 31.80 226 THR A N 1
ATOM 1799 C CA . THR A 1 226 ? -9.062 -14.977 39.473 1.00 31.80 226 THR A CA 1
ATOM 1800 C C . THR A 1 226 ? -8.528 -16.403 39.269 1.00 31.80 226 THR A C 1
ATOM 1802 O O . THR A 1 226 ? -9.210 -17.371 39.587 1.00 31.80 226 THR A O 1
ATOM 1805 N N . VAL A 1 227 ? -7.301 -16.543 38.747 1.00 35.06 227 VAL A N 1
ATOM 1806 C CA . VAL A 1 227 ? -6.618 -17.828 38.499 1.00 35.06 227 VAL A CA 1
ATOM 1807 C C . VAL A 1 227 ? -5.228 -17.854 39.169 1.00 35.06 227 VAL A C 1
ATOM 1809 O O . VAL A 1 227 ? -4.316 -18.547 38.728 1.00 35.06 227 VAL A O 1
ATOM 1812 N N . SER A 1 228 ? -5.028 -17.077 40.234 1.00 33.81 228 SER A N 1
ATOM 1813 C CA . SER A 1 228 ? -3.854 -17.124 41.124 1.00 33.81 228 SER A CA 1
ATOM 1814 C C . SER A 1 228 ? -4.320 -16.973 42.561 1.00 33.81 228 SER A C 1
ATOM 1816 O O . SER A 1 228 ? -3.741 -17.661 43.425 1.00 33.81 228 SER A O 1
#

Sequence (228 aa):
MPLHGNDWCMDNRENHNGRESDFRKMLKPEGQEFLMLAISSLEAAERSLNNGTIEYQMLILLRDRSEIFLALFEQINKEKGKIPLLKQLLNQRCIELAAFKKERDKVSTFIRMCSLIKKVNLDELSRKTTTNVSQMLIKDLVQSTVHCGKVLPVVNFFGLSTEAKVMISSLSQLSDSILLRQFWTDNGNKALKITAQTEAQSFAYEDVVKLVCGHLQMSSCSLYRTVS

Nearest PDB structures (foldseek):
  4uc9-assembly4_D  TM=3.500E-01  e=4.178E+00  Human respiratory syncytial virus A2